Protein AF-A0A2D0SLY2-F1 (afdb_monomer)

Radius of gyration: 26.63 Å; Cα contacts (8 Å, |Δi|>4): 275; chains: 1; bounding box: 87×80×60 Å

Mean predicted aligned error: 15.05 Å

InterPro domains:
  IPR011990 Tetratricopeptide-like helical domain superfamily [G3DSA:1.25.40.10] (108-293)
  IPR011990 Tetratricopeptide-like helical domain superfamily [SSF48452] (111-289)
  IPR019734 Tetratricopeptide repeat [PF00515] (235-267)
  IPR019734 Tetratricopeptide repeat [PF13181] (201-234)
  IPR019734 Tetratricopeptide repeat [PS50005] (235-268)
  IPR019734 Tetratricopeptide repeat [SM00028] (122-155)
  IPR019734 Tetratricopeptide repeat [SM00028] (201-234)
  IPR019734 Tetratricopeptide repeat [SM00028] (235-268)
  IPR050754 Peptidyl-prolyl cis-trans isomerase FKBP4/5/8-like [PTHR46512] (32-297)

Organism: Ictalurus punctatus (NCBI:txid7998)

Nearest PDB structures (foldseek):
  8ffv-assembly1_D  TM=8.360E-01  e=3.905E-09  Homo sapiens
  1kt1-assembly1_A  TM=7.177E-01  e=1.503E-09  Saimiri boliviensis
  8ffw-assembly1_D  TM=6.925E-01  e=3.038E-09  Homo sapiens
  6i57-assembly1_A  TM=9.375E-01  e=9.897E-06  Homo sapiens
  6fd7-assembly1_A  TM=9.114E-01  e=2.703E-05  Homo sapiens

Sequence (298 aa):
MEGGEKARRQHSSIRVTEHPRSGDSVLQVPLDRWLVLCVGEGQCDVIEGCLEGMRAGETCEFTVRPHQQHLKMAPSDIHAAQFEMTGEERQTKSECFSLQLHSFTPGKESWQMLPAEKWTWVLSHKQRGSQRFVQGDIWGAMHSYCCAVKLLITLNGHTREKDGVPNADGSRDLETLTVNTETEAKSTHVQTEEEYRTIKAEVHSNLSLCQLKLGQPAKAKDSSIKATALDPANVKAWYRLG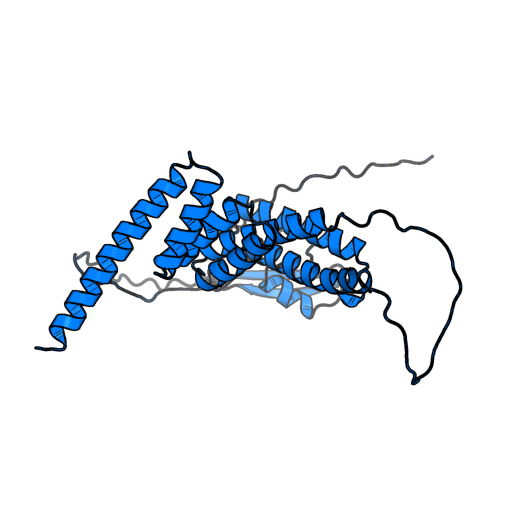QACLQLEDFAEARQAFGKVLELQPGSASAQNALKQVNTKAKEFDNKLGKRLSKMFI

pLDDT: mean 73.04, std 25.12, range [25.97, 98.06]

Foldseek 3Di:
DDDDDDDDPDPDPQDFDPDDDDPPADDTDDQPDDDDDDQQLPNGPVVSVVVVPDDAFDKDKDKDFDDDDDDDDDDDDDDDDDDDDDDDPPPRDIDMGMDTHNDDDDDDDLVRDDLVRLVVLLVVLQVVLVVCVVVVNLVSSLSSLVSSLVSLVVSVVVVVVVPDDDDDDDDDDDDDDDDDDDDDDDPDDDDPVLVSLQSQLVSLLSSLVSCVVVVNLVSSLVSLVSSCVSPVLPLSSLQSNLSSCVSVLVLVSNLVSLVSNCVNPVPPPVSVVSNVVSVVSNVVVVVVVVVVVVVVVD

Solvent-accessible surface area (backbone atoms only — not comparable to full-atom values): 18281 Å² total; per-residue (Å²): 135,88,83,85,79,80,83,77,86,71,83,78,80,81,74,85,44,98,46,71,78,51,101,88,54,52,55,58,65,69,89,86,57,93,75,93,79,66,79,91,59,64,66,29,63,58,59,44,60,58,52,77,78,56,52,72,67,40,74,49,77,50,74,52,67,84,82,82,88,82,84,87,86,84,81,90,85,91,78,91,73,90,74,80,88,74,91,69,87,77,77,77,73,65,47,76,48,77,46,70,40,72,71,83,77,86,78,77,53,83,88,73,48,52,71,69,57,44,49,55,48,28,53,50,24,48,54,50,13,52,53,30,43,74,73,64,38,43,65,47,11,32,52,23,26,50,53,21,50,56,46,53,56,64,52,57,66,66,60,61,72,72,72,67,77,90,77,85,85,82,89,84,88,84,86,84,87,83,82,84,78,93,78,78,91,79,89,78,74,83,72,52,70,64,56,53,36,49,53,53,15,50,43,29,27,54,33,17,54,30,27,50,75,71,73,36,31,71,62,9,30,56,28,8,51,52,8,32,73,55,32,75,83,40,51,68,17,27,42,49,25,17,52,16,25,53,72,68,69,36,43,69,62,15,48,52,25,25,45,52,28,35,73,78,36,75,83,42,62,68,41,54,52,49,44,53,50,42,52,53,51,44,54,52,49,52,53,52,49,51,58,52,54,61,62,74,80,109

Structure (mmCIF, N/CA/C/O backbone):
data_AF-A0A2D0SLY2-F1
#
_entry.id   AF-A0A2D0SLY2-F1
#
loop_
_atom_site.group_PDB
_atom_site.id
_atom_site.type_symbol
_atom_site.label_atom_id
_atom_site.label_alt_id
_atom_site.label_comp_id
_atom_site.label_asym_id
_atom_site.label_entity_id
_atom_site.label_seq_id
_atom_site.pdbx_PDB_ins_code
_atom_site.Cartn_x
_atom_site.Cartn_y
_atom_site.Cartn_z
_atom_site.occupancy
_atom_site.B_iso_or_equiv
_atom_site.auth_seq_id
_atom_site.auth_comp_id
_atom_site.auth_asym_id
_atom_site.auth_atom_id
_atom_site.pdbx_PDB_model_num
ATOM 1 N N . MET A 1 1 ? 44.528 10.666 -29.766 1.00 34.84 1 MET A N 1
ATOM 2 C CA . MET A 1 1 ? 44.478 11.102 -28.358 1.00 34.84 1 MET A CA 1
ATOM 3 C C . MET A 1 1 ? 43.023 11.204 -27.973 1.00 34.84 1 MET A C 1
ATOM 5 O O . MET A 1 1 ? 42.285 11.961 -28.587 1.00 34.84 1 MET A O 1
ATOM 9 N N . GLU A 1 2 ? 42.626 10.327 -27.063 1.00 32.03 2 GLU A N 1
ATOM 10 C CA . GLU A 1 2 ? 41.268 10.136 -26.571 1.00 32.03 2 GLU A CA 1
ATOM 11 C C . GLU A 1 2 ? 40.812 11.355 -25.760 1.00 32.03 2 GLU A C 1
ATOM 13 O O . GLU A 1 2 ? 41.477 11.761 -24.810 1.00 32.03 2 GLU A O 1
ATOM 18 N N . GLY A 1 3 ? 39.671 11.934 -26.131 1.00 27.67 3 GLY A N 1
ATOM 19 C CA . GLY A 1 3 ? 38.962 12.930 -25.332 1.00 27.67 3 GLY A CA 1
ATOM 20 C C . GLY A 1 3 ? 37.752 12.278 -24.677 1.00 27.67 3 GLY A C 1
ATOM 21 O O . GLY A 1 3 ? 36.664 12.287 -25.241 1.00 27.67 3 GLY A O 1
ATOM 22 N N . GLY A 1 4 ? 37.953 11.658 -23.513 1.00 29.77 4 GLY A N 1
ATOM 23 C CA . GLY A 1 4 ? 36.875 11.094 -22.706 1.00 29.77 4 GLY A CA 1
ATOM 24 C C . GLY A 1 4 ? 36.114 12.191 -21.966 1.00 29.77 4 GLY A C 1
ATOM 25 O O . GLY A 1 4 ? 36.584 12.688 -20.943 1.00 29.77 4 GLY A O 1
ATOM 26 N N . GLU A 1 5 ? 34.920 12.539 -22.441 1.00 30.77 5 GLU A N 1
ATOM 27 C CA . GLU A 1 5 ? 34.021 13.453 -21.737 1.00 30.77 5 GLU A CA 1
ATOM 28 C C . GLU A 1 5 ? 33.028 12.648 -20.885 1.00 30.77 5 GLU A C 1
ATOM 30 O O . GLU A 1 5 ? 32.085 12.018 -21.363 1.00 30.77 5 GLU A O 1
ATOM 35 N N . LYS A 1 6 ? 33.302 12.608 -19.576 1.00 29.80 6 LYS A N 1
ATOM 36 C CA . LYS A 1 6 ? 32.463 11.966 -18.558 1.00 29.80 6 LYS A CA 1
ATOM 37 C C . LYS A 1 6 ? 31.074 12.614 -18.544 1.00 29.80 6 LYS A C 1
ATOM 39 O O . LYS A 1 6 ? 30.911 13.720 -18.032 1.00 29.80 6 LYS A O 1
ATOM 44 N N . ALA A 1 7 ? 30.065 11.884 -19.017 1.00 31.02 7 ALA A N 1
ATOM 45 C CA . ALA A 1 7 ? 28.660 12.248 -18.869 1.00 31.02 7 ALA A CA 1
ATOM 46 C C . ALA A 1 7 ? 28.290 12.351 -17.377 1.00 31.02 7 ALA A C 1
ATOM 48 O O . ALA A 1 7 ? 28.162 11.365 -16.646 1.00 31.02 7 ALA A O 1
ATOM 49 N N . ARG A 1 8 ? 28.156 13.593 -16.916 1.00 26.34 8 ARG A N 1
ATOM 50 C CA . ARG A 1 8 ? 27.746 13.974 -15.567 1.00 26.34 8 ARG A CA 1
ATOM 51 C C . ARG A 1 8 ? 26.275 13.579 -15.396 1.00 26.34 8 ARG A C 1
ATOM 53 O O . ARG A 1 8 ? 25.403 14.173 -16.020 1.00 26.34 8 ARG A O 1
ATOM 60 N N . ARG A 1 9 ? 25.992 12.576 -14.554 1.00 30.92 9 ARG A N 1
ATOM 61 C CA . ARG A 1 9 ? 24.626 12.223 -14.125 1.00 30.92 9 ARG A CA 1
ATOM 62 C C . ARG A 1 9 ? 23.994 13.436 -13.435 1.00 30.92 9 ARG A C 1
ATOM 64 O O . ARG A 1 9 ? 24.258 13.689 -12.262 1.00 30.92 9 ARG A O 1
ATOM 71 N N . GLN A 1 10 ? 23.184 14.198 -14.162 1.00 28.70 10 GLN A N 1
ATOM 72 C CA . GLN A 1 10 ? 22.302 15.190 -13.563 1.00 28.70 10 GLN A CA 1
ATOM 73 C C . GLN A 1 10 ? 21.080 14.453 -13.021 1.00 28.70 10 GLN A C 1
ATOM 75 O O . GLN A 1 10 ? 20.288 13.892 -13.773 1.00 28.70 10 GLN A O 1
ATOM 80 N N . HIS A 1 11 ? 20.950 14.431 -11.696 1.00 32.09 11 HIS A N 1
ATOM 81 C CA . HIS A 1 11 ? 19.692 14.114 -11.037 1.00 32.09 11 HIS A CA 1
ATOM 82 C C . HIS A 1 11 ? 18.647 15.130 -11.509 1.00 32.09 11 HIS A C 1
ATOM 84 O O . HIS A 1 11 ? 18.667 16.289 -11.095 1.00 32.09 11 HIS A O 1
ATOM 90 N N . SER A 1 12 ? 17.760 14.704 -12.404 1.00 33.06 12 SER A N 1
ATOM 91 C CA . SER A 1 12 ? 16.627 15.502 -12.851 1.00 33.06 12 SER A CA 1
ATOM 92 C C . SER A 1 12 ? 15.664 15.685 -11.680 1.00 33.06 12 SER A C 1
ATOM 94 O O . SER A 1 12 ? 14.960 14.754 -11.283 1.00 33.06 12 SER A O 1
ATOM 96 N N . SER A 1 13 ? 15.642 16.884 -11.107 1.00 33.06 13 SER A N 1
ATOM 97 C CA . SER A 1 13 ? 14.563 17.323 -10.232 1.00 33.06 13 SER A CA 1
ATOM 98 C C . SER A 1 13 ? 13.280 17.400 -11.061 1.00 33.06 13 SER A C 1
ATOM 100 O O . SER A 1 13 ? 13.094 18.297 -11.881 1.00 33.06 13 SER A O 1
ATOM 102 N N . ILE A 1 14 ? 12.407 16.408 -10.891 1.00 41.03 14 ILE A N 1
ATOM 103 C CA . ILE A 1 14 ? 11.085 16.389 -11.519 1.00 41.03 14 ILE A CA 1
ATOM 104 C C . ILE A 1 14 ? 10.275 17.517 -10.871 1.00 41.03 14 ILE A C 1
ATOM 106 O O . ILE A 1 14 ? 9.955 17.455 -9.683 1.00 41.03 14 ILE A O 1
ATOM 110 N N . ARG A 1 15 ? 10.007 18.583 -11.631 1.00 38.62 15 ARG A N 1
ATOM 111 C CA . ARG A 1 15 ? 9.036 19.614 -11.253 1.00 38.62 15 ARG A CA 1
ATOM 112 C C . ARG A 1 15 ? 7.626 19.105 -11.548 1.00 38.62 15 ARG A C 1
ATOM 114 O O . ARG A 1 15 ? 7.408 18.408 -12.532 1.00 38.62 15 ARG A O 1
ATOM 121 N N . VAL A 1 16 ? 6.712 19.461 -10.652 1.00 41.97 16 VAL A N 1
ATOM 122 C CA . VAL A 1 16 ? 5.285 19.122 -10.667 1.00 41.97 16 VAL A CA 1
ATOM 123 C C . VAL A 1 16 ? 4.627 19.709 -11.919 1.00 41.97 16 VAL A C 1
ATOM 125 O O . VAL A 1 16 ? 4.846 20.878 -12.229 1.00 41.97 16 VAL A O 1
ATOM 128 N N . THR A 1 17 ? 3.854 18.896 -12.639 1.00 42.78 17 THR A N 1
ATOM 129 C CA . THR A 1 17 ? 3.067 19.319 -13.803 1.00 42.78 17 THR A CA 1
ATOM 130 C C . THR A 1 17 ? 1.875 20.183 -13.403 1.00 42.78 17 THR A C 1
ATOM 132 O O . THR A 1 17 ? 1.319 20.027 -12.318 1.00 42.78 17 THR A O 1
ATOM 135 N N . GLU A 1 18 ? 1.434 21.058 -14.309 1.00 43.84 18 GLU A N 1
ATOM 136 C CA . GLU A 1 18 ? 0.253 21.921 -14.122 1.00 43.84 18 GLU A CA 1
ATOM 137 C C . GLU A 1 18 ? -1.075 21.138 -14.043 1.00 43.84 18 GLU A C 1
ATOM 139 O O . GLU A 1 18 ? -2.096 21.681 -13.634 1.00 43.84 18 GLU A O 1
ATOM 144 N N . HIS A 1 19 ? -1.053 19.847 -14.389 1.00 51.53 19 HIS A N 1
ATOM 145 C CA . HIS A 1 19 ? -2.215 18.963 -14.448 1.00 51.53 19 HIS A CA 1
ATOM 146 C C . HIS A 1 19 ? -2.088 17.856 -13.380 1.00 51.53 19 HIS A C 1
ATOM 148 O O . HIS A 1 19 ? -1.465 16.820 -13.624 1.00 51.53 19 HIS A O 1
ATOM 154 N N . PRO A 1 20 ? -2.608 18.059 -12.154 1.00 48.44 20 PRO A N 1
ATOM 155 C CA . PRO A 1 20 ? -2.544 17.057 -11.093 1.00 48.44 20 PRO A CA 1
ATOM 156 C C . PRO A 1 20 ? -3.476 15.869 -11.374 1.00 48.44 20 PRO A C 1
ATOM 158 O O . PRO A 1 20 ? -4.471 15.984 -12.088 1.00 48.44 20 PRO A O 1
ATOM 161 N N . ARG A 1 21 ? -3.170 14.707 -10.782 1.00 54.56 21 ARG A N 1
ATOM 162 C CA . ARG A 1 21 ? -3.988 13.491 -10.937 1.00 54.56 21 ARG A CA 1
ATOM 163 C C . ARG A 1 21 ? -5.391 13.708 -10.372 1.00 54.56 21 ARG A C 1
ATOM 165 O O . ARG A 1 21 ? -5.530 14.176 -9.243 1.00 54.56 21 ARG A O 1
ATOM 172 N N . SER A 1 22 ? -6.405 13.265 -11.109 1.00 51.66 22 SER A N 1
ATOM 173 C CA . SER A 1 22 ? -7.765 13.060 -10.596 1.00 51.66 22 SER A CA 1
ATOM 174 C C . SER A 1 22 ? -8.148 11.587 -10.753 1.00 51.66 22 SER A C 1
ATOM 176 O O . SER A 1 22 ? -7.492 10.862 -11.501 1.00 51.66 22 SER A O 1
ATOM 178 N N . GLY A 1 23 ? -9.169 11.128 -10.021 1.00 46.22 23 GLY A N 1
ATOM 179 C CA . GLY A 1 23 ? -9.577 9.716 -9.982 1.00 46.22 23 GLY A CA 1
ATOM 180 C C . GLY A 1 23 ? -9.858 9.082 -11.350 1.00 46.22 23 GLY A C 1
ATOM 181 O O . GLY A 1 23 ? -9.744 7.865 -11.459 1.00 46.22 23 GLY A O 1
ATOM 182 N N . ASP A 1 24 ? -10.120 9.905 -12.375 1.00 46.53 24 ASP A N 1
ATOM 183 C CA . ASP A 1 24 ? -10.593 9.459 -13.686 1.00 46.53 24 ASP A CA 1
ATOM 184 C C . ASP A 1 24 ? -9.658 9.804 -14.868 1.00 46.53 24 ASP A C 1
ATOM 186 O O . ASP A 1 24 ? -9.972 9.431 -15.995 1.00 46.53 24 ASP A O 1
ATOM 190 N N . SER A 1 25 ? -8.520 10.501 -14.681 1.00 50.53 25 SER A N 1
ATOM 191 C CA . SER A 1 25 ? -7.543 10.790 -15.766 1.00 50.53 25 SER A CA 1
ATOM 192 C C . SER A 1 25 ? -6.170 11.283 -15.261 1.00 50.53 25 SER A C 1
ATOM 194 O O . SER A 1 25 ? -6.082 11.985 -14.248 1.00 50.53 25 SER A O 1
ATOM 196 N N . VAL A 1 26 ? -5.091 10.943 -15.992 1.00 55.34 26 VAL A N 1
ATOM 197 C CA . VAL A 1 26 ? -3.680 11.151 -15.592 1.00 55.34 2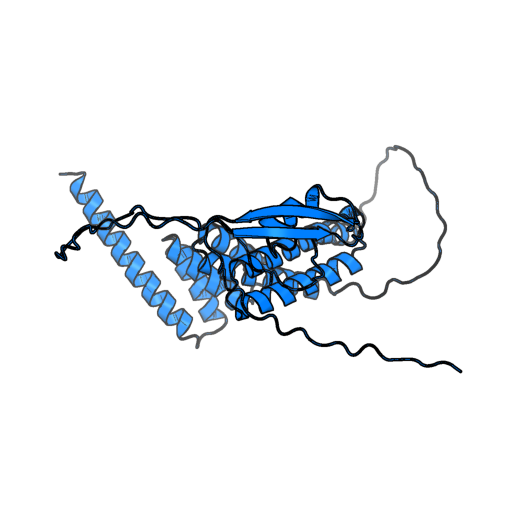6 VAL A CA 1
ATOM 198 C C . VAL A 1 26 ? -2.854 11.813 -16.708 1.00 55.34 26 VAL A C 1
ATOM 200 O O . VAL A 1 26 ? -2.609 11.193 -17.740 1.00 55.34 26 VAL A O 1
ATOM 203 N N . LEU A 1 27 ? -2.316 13.016 -16.466 1.00 56.41 27 LEU A N 1
ATOM 204 C CA . LEU A 1 27 ? -1.233 13.604 -17.271 1.00 56.41 27 LEU A CA 1
ATOM 205 C C . LEU A 1 27 ? -0.180 14.238 -16.346 1.00 56.41 27 LEU A C 1
ATOM 207 O O . LEU A 1 27 ? -0.363 15.345 -15.858 1.00 56.41 27 LEU A O 1
ATOM 211 N N . GLN A 1 28 ? 0.913 13.521 -16.068 1.00 56.53 28 GLN A N 1
ATOM 212 C CA . GLN A 1 28 ? 1.965 13.952 -15.126 1.00 56.53 28 GLN A CA 1
ATOM 213 C C . GLN A 1 28 ? 3.341 14.177 -15.769 1.00 56.53 28 GLN A C 1
ATOM 215 O O . GLN A 1 28 ? 4.348 14.280 -15.067 1.00 56.53 28 GLN A O 1
ATOM 220 N N . VAL A 1 29 ? 3.409 14.269 -17.096 1.00 60.25 29 VAL A N 1
ATOM 221 C CA . VAL A 1 29 ? 4.677 14.448 -17.815 1.00 60.25 29 VAL A CA 1
ATOM 222 C C . VAL A 1 29 ? 4.804 15.902 -18.282 1.00 60.25 29 VAL A C 1
ATOM 224 O O . VAL A 1 29 ? 3.818 16.444 -18.780 1.00 60.25 29 VAL A O 1
ATOM 227 N N . PRO A 1 30 ? 5.970 16.560 -18.119 1.00 59.25 30 PRO A N 1
ATOM 228 C CA . PRO A 1 30 ? 6.214 17.867 -18.726 1.00 59.25 30 PRO A CA 1
ATOM 229 C C . PRO A 1 30 ? 6.123 17.742 -20.252 1.00 59.25 30 PRO A C 1
ATOM 231 O O . PRO A 1 30 ? 6.816 16.921 -20.851 1.00 59.25 30 PRO A O 1
ATOM 234 N N . LEU A 1 31 ? 5.237 18.526 -20.864 1.00 62.03 31 LEU A N 1
ATOM 235 C CA . LEU A 1 31 ? 4.825 18.388 -22.272 1.00 62.03 31 LEU A CA 1
ATOM 236 C C . LEU A 1 31 ? 5.779 19.100 -23.245 1.00 62.03 31 LEU A C 1
ATOM 238 O O . LEU A 1 31 ? 5.638 19.013 -24.458 1.00 62.03 31 LEU A O 1
ATOM 242 N N . ASP A 1 32 ? 6.770 19.788 -22.698 1.00 63.22 32 ASP A N 1
ATOM 243 C CA . ASP A 1 32 ? 7.682 20.715 -23.355 1.00 63.22 32 ASP A CA 1
ATOM 244 C C . ASP A 1 32 ? 9.135 20.198 -23.390 1.00 63.22 32 ASP A C 1
ATOM 246 O O . ASP A 1 32 ? 10.070 20.948 -23.686 1.00 63.22 32 ASP A O 1
ATOM 250 N N . ARG A 1 33 ? 9.362 18.911 -23.080 1.00 71.75 33 ARG A N 1
ATOM 251 C CA . ARG A 1 33 ? 10.705 18.304 -23.036 1.00 71.75 33 ARG A CA 1
ATOM 252 C C . ARG A 1 33 ? 10.744 16.884 -23.587 1.00 71.75 33 ARG A C 1
ATOM 254 O O . ARG A 1 33 ? 9.853 16.081 -23.338 1.00 71.75 33 ARG A O 1
ATOM 261 N N . TRP A 1 34 ? 11.859 16.547 -24.237 1.00 73.88 34 TRP A N 1
ATOM 262 C CA . TRP A 1 34 ? 12.202 15.160 -24.546 1.00 73.88 34 TRP A CA 1
ATOM 263 C C . TRP A 1 34 ? 12.393 14.366 -23.258 1.00 73.88 34 TRP A C 1
ATOM 265 O O . TRP A 1 34 ? 13.134 14.787 -22.364 1.00 73.88 34 TRP A O 1
ATOM 275 N N . LEU A 1 35 ? 11.738 13.210 -23.174 1.00 72.62 35 LEU A N 1
ATOM 276 C CA . LEU A 1 35 ? 11.744 12.381 -21.979 1.00 72.62 35 LEU A CA 1
ATOM 277 C C . LEU A 1 35 ? 11.911 10.908 -22.343 1.00 72.62 35 LEU A C 1
ATOM 279 O O . LEU A 1 35 ? 11.352 10.427 -23.324 1.00 72.62 35 LEU A O 1
AT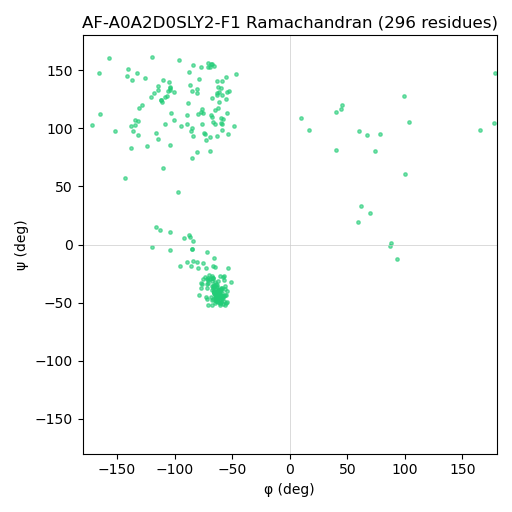OM 283 N N . VAL A 1 36 ? 12.684 10.193 -21.527 1.00 68.75 36 VAL A N 1
ATOM 284 C CA . VAL A 1 36 ? 12.775 8.735 -21.606 1.00 68.75 36 VAL A CA 1
ATOM 285 C C . VAL A 1 36 ? 11.696 8.166 -20.699 1.00 68.75 36 VAL A C 1
ATOM 287 O O . VAL A 1 36 ? 11.770 8.311 -19.477 1.00 68.75 36 VAL A O 1
ATOM 290 N N . LEU A 1 37 ? 10.694 7.545 -21.312 1.00 69.69 37 LEU A N 1
ATOM 291 C CA . LEU A 1 37 ? 9.594 6.883 -20.625 1.00 69.69 37 LEU A CA 1
ATOM 292 C C . LEU A 1 37 ? 9.784 5.370 -20.701 1.00 69.69 37 LEU A C 1
ATOM 294 O O . LEU A 1 37 ? 10.162 4.825 -21.736 1.00 69.69 37 LEU A O 1
ATOM 298 N N . CYS A 1 38 ? 9.484 4.695 -19.601 1.00 64.50 38 CYS A N 1
ATOM 299 C CA . CYS A 1 38 ? 9.359 3.247 -19.567 1.00 64.50 38 CYS A CA 1
ATOM 300 C C . CYS A 1 38 ? 7.864 2.917 -19.533 1.00 64.50 38 CYS A C 1
ATOM 302 O O . CYS A 1 38 ? 7.185 3.243 -18.558 1.00 64.50 38 CYS A O 1
ATOM 304 N N . VAL A 1 39 ? 7.358 2.302 -20.602 1.00 66.81 39 VAL A N 1
ATOM 305 C CA . VAL A 1 39 ? 5.944 1.913 -20.722 1.00 66.81 39 VAL A CA 1
ATOM 306 C C . VAL A 1 39 ? 5.592 0.874 -19.649 1.00 66.81 39 VAL A C 1
ATOM 308 O O . VAL A 1 39 ? 6.403 0.001 -19.334 1.00 66.81 39 VAL A O 1
ATOM 311 N N . GLY A 1 40 ? 4.401 0.981 -19.055 1.00 59.31 40 GLY A N 1
ATOM 312 C CA . GLY A 1 40 ? 3.931 0.119 -17.969 1.00 59.31 40 GLY A CA 1
ATOM 313 C C . GLY A 1 40 ? 4.324 0.599 -16.569 1.00 59.31 40 GLY A C 1
ATOM 314 O O . GLY A 1 40 ? 3.986 -0.042 -15.570 1.00 59.31 40 GLY A O 1
ATOM 315 N N . GLU A 1 41 ? 5.014 1.735 -16.448 1.00 63.22 41 GLU A N 1
ATOM 316 C CA . GLU A 1 41 ? 5.416 2.307 -15.158 1.00 63.22 41 GLU A CA 1
ATOM 317 C C . GLU A 1 41 ? 4.410 3.314 -14.578 1.00 63.22 41 GLU A C 1
ATOM 319 O O . GLU A 1 41 ? 4.672 3.914 -13.518 1.00 63.22 41 GLU A O 1
ATOM 324 N N . GLY A 1 42 ? 3.256 3.475 -15.237 1.00 57.34 42 GLY A N 1
ATOM 325 C CA . GLY A 1 42 ? 2.136 4.297 -14.778 1.00 57.34 42 GLY A CA 1
ATOM 326 C C . GLY A 1 42 ? 2.525 5.765 -14.643 1.00 57.34 42 GLY A C 1
ATOM 327 O O . GLY A 1 42 ? 2.103 6.431 -13.692 1.00 57.34 42 GLY A O 1
ATOM 328 N N . GLN A 1 43 ? 3.424 6.225 -15.521 1.00 61.22 43 GLN A N 1
ATOM 329 C CA . GLN A 1 43 ? 3.893 7.612 -15.562 1.00 61.22 43 GLN A CA 1
ATOM 330 C C . GLN A 1 43 ? 2.843 8.505 -16.225 1.00 61.22 43 GLN A C 1
ATOM 332 O O . GLN A 1 43 ? 2.615 9.626 -15.771 1.00 61.22 43 GLN A O 1
ATOM 337 N N . CYS A 1 44 ? 2.164 7.994 -17.255 1.00 67.25 44 CYS A N 1
ATOM 338 C CA . CYS A 1 44 ? 0.982 8.615 -17.836 1.00 67.25 44 CYS A CA 1
ATOM 339 C C . CYS A 1 44 ? 0.246 7.615 -18.731 1.00 67.25 44 CYS A C 1
ATOM 341 O O . CYS A 1 44 ? 0.742 7.279 -19.801 1.00 67.25 44 CYS A O 1
ATOM 343 N N . ASP A 1 45 ? -0.952 7.199 -18.322 1.00 67.38 45 ASP A N 1
ATOM 344 C CA . ASP A 1 45 ? -1.748 6.209 -19.063 1.00 67.38 45 ASP A CA 1
ATOM 345 C C . ASP A 1 45 ? -2.134 6.714 -20.467 1.00 67.38 45 ASP A C 1
ATOM 347 O O . ASP A 1 45 ? -2.202 5.936 -21.412 1.00 67.38 45 ASP A O 1
ATOM 351 N N . VAL A 1 46 ? -2.325 8.032 -20.625 1.00 73.81 46 VAL A N 1
ATOM 352 C CA . VAL A 1 46 ? -2.636 8.658 -21.922 1.00 73.81 46 VAL A CA 1
ATOM 353 C C . VAL A 1 46 ? -1.448 8.562 -22.878 1.00 73.81 46 VAL A C 1
ATOM 355 O O . VAL A 1 46 ? -1.615 8.148 -24.021 1.00 73.81 46 VAL A O 1
ATOM 358 N N . ILE A 1 47 ? -0.244 8.915 -22.415 1.00 77.00 47 ILE A N 1
ATOM 359 C CA . ILE A 1 47 ? 0.972 8.846 -23.236 1.00 77.00 47 ILE A CA 1
ATOM 360 C C . ILE A 1 47 ? 1.331 7.388 -23.516 1.00 77.00 47 ILE A C 1
ATOM 362 O O . ILE A 1 47 ? 1.610 7.052 -24.660 1.00 77.00 47 ILE A O 1
ATOM 366 N N . GLU A 1 48 ? 1.289 6.515 -22.507 1.00 76.25 48 GLU A N 1
ATOM 367 C CA . GLU A 1 48 ? 1.557 5.083 -22.677 1.00 76.25 48 GLU A CA 1
ATOM 368 C C . GLU A 1 48 ? 0.586 4.462 -23.697 1.00 76.25 48 GLU A C 1
ATOM 370 O O . GLU A 1 48 ? 1.044 3.804 -24.628 1.00 76.25 48 GLU A O 1
ATOM 375 N N . GLY A 1 49 ? -0.713 4.777 -23.623 1.00 75.44 49 GLY A N 1
ATOM 376 C CA . GLY A 1 49 ? -1.699 4.327 -24.610 1.00 75.44 49 GLY A CA 1
ATOM 377 C C . GLY A 1 49 ? -1.464 4.873 -26.024 1.00 75.44 49 GLY A C 1
ATOM 378 O O . GLY A 1 49 ? -1.687 4.158 -26.997 1.00 75.44 49 GLY A O 1
ATOM 379 N N . CYS A 1 50 ? -0.962 6.107 -26.167 1.00 80.69 50 CYS A N 1
ATOM 380 C CA . CYS A 1 50 ? -0.546 6.618 -27.478 1.00 80.69 50 CYS A CA 1
ATOM 381 C C . CYS A 1 50 ? 0.659 5.832 -28.021 1.00 80.69 50 CYS A C 1
ATOM 383 O O . CYS A 1 50 ? 0.695 5.505 -29.204 1.00 80.69 50 CYS A O 1
ATOM 385 N N . LEU A 1 51 ? 1.628 5.500 -27.161 1.00 82.69 51 LEU A N 1
ATOM 386 C CA . LEU A 1 51 ? 2.861 4.813 -27.551 1.00 82.69 51 LEU A CA 1
ATOM 387 C C . LEU A 1 51 ? 2.648 3.353 -27.976 1.00 82.69 51 LEU A C 1
ATOM 389 O O . LEU A 1 51 ? 3.402 2.876 -28.820 1.00 82.69 51 LEU A O 1
ATOM 393 N N . GLU A 1 52 ? 1.646 2.648 -27.438 1.00 80.50 52 GLU A N 1
ATOM 394 C CA . GLU A 1 52 ? 1.394 1.222 -27.728 1.00 80.50 52 GLU A CA 1
ATOM 395 C C . GLU A 1 52 ? 1.194 0.913 -29.226 1.00 80.50 52 GLU A C 1
ATOM 397 O O . GLU A 1 52 ? 1.493 -0.196 -29.670 1.00 80.50 52 GLU A O 1
ATOM 402 N N . GLY A 1 53 ? 0.726 1.886 -30.016 1.00 79.19 53 GLY A N 1
ATOM 403 C CA . GLY A 1 53 ? 0.500 1.737 -31.459 1.00 79.19 53 GLY A CA 1
ATOM 404 C C . GLY A 1 53 ? 1.547 2.394 -32.364 1.00 79.19 53 GLY A C 1
ATOM 405 O O . GLY A 1 53 ? 1.449 2.251 -33.583 1.00 79.19 53 GLY A O 1
ATOM 406 N N . MET A 1 54 ? 2.518 3.121 -31.805 1.00 86.38 54 MET A N 1
ATOM 407 C CA . MET A 1 54 ? 3.454 3.945 -32.579 1.00 86.38 54 MET A CA 1
ATOM 408 C C . MET A 1 54 ? 4.688 3.167 -33.047 1.00 86.38 54 MET A C 1
ATOM 410 O O . MET A 1 54 ? 5.211 2.289 -32.359 1.00 86.38 54 MET A O 1
ATOM 414 N N . ARG A 1 55 ? 5.226 3.554 -34.205 1.00 86.56 55 ARG A N 1
ATOM 415 C CA . ARG A 1 55 ? 6.556 3.145 -34.684 1.00 86.56 55 ARG A CA 1
ATOM 416 C C . ARG A 1 55 ? 7.605 4.205 -34.353 1.00 86.56 55 ARG A C 1
ATOM 418 O O . ARG A 1 55 ? 7.303 5.381 -34.161 1.00 86.56 55 ARG A O 1
ATOM 425 N N . ALA A 1 56 ? 8.871 3.792 -34.320 1.00 85.69 56 ALA A N 1
ATOM 426 C CA . ALA A 1 56 ? 9.983 4.727 -34.170 1.00 85.69 56 ALA A CA 1
ATOM 427 C C . ALA A 1 56 ? 9.984 5.755 -35.319 1.00 85.69 56 ALA A C 1
ATOM 429 O O . ALA A 1 56 ? 9.933 5.387 -36.491 1.00 85.69 56 ALA A O 1
ATOM 430 N N . GLY A 1 57 ? 10.041 7.034 -34.963 1.00 85.38 57 GLY A N 1
ATOM 431 C CA . GLY A 1 57 ? 9.933 8.192 -35.845 1.00 85.38 57 GLY A CA 1
ATOM 432 C C . GLY A 1 57 ? 8.520 8.768 -35.992 1.00 85.38 57 GLY A C 1
ATOM 433 O O . GLY A 1 57 ? 8.395 9.878 -36.510 1.00 85.38 57 GLY A O 1
ATOM 434 N N . GLU A 1 58 ? 7.473 8.067 -35.546 1.00 89.38 58 GLU A N 1
ATOM 435 C CA . GLU A 1 58 ? 6.089 8.525 -35.711 1.00 89.38 58 GLU A CA 1
ATOM 436 C C . GLU A 1 58 ? 5.707 9.623 -34.716 1.00 89.38 58 GLU A C 1
ATOM 438 O O . GLU A 1 58 ? 6.223 9.699 -33.595 1.00 89.38 58 GLU A O 1
ATOM 443 N N . THR A 1 59 ? 4.756 10.455 -35.139 1.00 89.12 59 THR A N 1
ATOM 444 C CA . THR A 1 59 ? 4.140 11.499 -34.322 1.00 89.12 59 THR A CA 1
ATOM 445 C C . THR A 1 59 ? 2.651 11.208 -34.188 1.00 89.12 59 THR A C 1
ATOM 447 O O . THR A 1 59 ? 1.968 10.973 -35.183 1.00 89.12 59 THR A O 1
ATOM 450 N N . CYS A 1 60 ? 2.150 11.231 -32.959 1.00 86.62 60 CYS A N 1
ATOM 451 C CA . CYS A 1 60 ? 0.745 11.090 -32.615 1.00 86.62 60 CYS A CA 1
ATOM 452 C C . CYS A 1 60 ? 0.253 12.406 -32.010 1.00 86.62 60 CYS A C 1
ATOM 454 O O . CYS A 1 60 ? 0.937 13.001 -31.179 1.00 86.62 60 CYS A O 1
ATOM 456 N N . GLU A 1 61 ? -0.930 12.858 -32.405 1.00 86.12 61 GLU A N 1
ATOM 457 C CA . GLU A 1 61 ? -1.596 13.992 -31.770 1.00 86.12 61 GLU A CA 1
ATOM 458 C C . GLU A 1 61 ? -2.749 13.482 -30.913 1.00 86.12 61 GLU A C 1
ATOM 460 O O . GLU A 1 61 ? -3.560 12.670 -31.360 1.00 86.12 61 GLU A O 1
ATOM 465 N N . PHE A 1 62 ? -2.832 13.962 -29.676 1.00 81.69 62 PHE A N 1
ATOM 466 C CA . PHE A 1 62 ? -3.924 13.631 -28.772 1.00 81.69 62 PHE A CA 1
ATOM 467 C C . PHE A 1 62 ? -4.478 14.892 -28.120 1.00 81.69 62 PHE A C 1
ATOM 469 O O . PHE A 1 62 ? -3.775 15.869 -27.865 1.00 81.69 62 PHE A O 1
ATOM 476 N N . THR A 1 63 ? -5.779 14.876 -27.854 1.00 77.88 63 THR A N 1
ATOM 477 C CA . THR A 1 63 ? -6.480 15.994 -27.223 1.00 77.88 63 THR A CA 1
ATOM 478 C C . THR A 1 63 ? -6.860 15.622 -25.803 1.00 77.88 63 THR A C 1
ATOM 480 O O . THR A 1 63 ? -7.530 14.614 -25.577 1.00 77.88 63 THR A O 1
ATOM 483 N N . VAL A 1 64 ? -6.483 16.463 -24.845 1.00 74.69 64 VAL A N 1
ATOM 484 C CA . VAL A 1 64 ? -6.865 16.306 -23.443 1.00 74.69 64 VAL A CA 1
ATOM 485 C C . VAL A 1 64 ? -8.022 17.247 -23.147 1.00 74.69 64 VAL A C 1
ATOM 487 O O . VAL A 1 64 ? -7.996 18.433 -23.486 1.00 74.69 64 VAL A O 1
ATOM 490 N N . ARG A 1 65 ? -9.063 16.702 -22.515 1.00 70.06 65 ARG A N 1
ATOM 491 C CA . ARG A 1 65 ? -10.203 17.477 -22.026 1.00 70.06 65 ARG A CA 1
ATOM 492 C C . ARG A 1 65 ? -10.230 17.417 -20.502 1.00 70.06 65 ARG A C 1
ATOM 494 O O . ARG A 1 65 ? -10.111 16.318 -19.959 1.00 70.06 65 ARG A O 1
ATOM 501 N N . PRO A 1 66 ? -10.399 18.551 -19.801 1.00 64.38 66 PRO A N 1
ATOM 502 C CA . PRO A 1 66 ? -10.545 18.534 -18.353 1.00 64.38 66 PRO A CA 1
ATOM 503 C C . PRO A 1 66 ? -11.818 17.770 -17.971 1.00 64.38 66 PRO A C 1
ATOM 505 O O . PRO A 1 66 ? -12.902 18.040 -18.491 1.00 64.38 66 PRO A O 1
ATOM 508 N N . HIS A 1 67 ? -11.683 16.801 -17.067 1.00 58.25 67 HIS A N 1
ATOM 509 C CA . HIS A 1 67 ? -12.805 16.000 -16.590 1.00 58.25 67 HIS A CA 1
ATOM 510 C C . HIS A 1 67 ? -13.666 16.826 -15.616 1.00 58.25 67 HIS A C 1
ATOM 512 O O . HIS A 1 67 ? -13.211 17.197 -14.534 1.00 58.25 67 HIS A O 1
ATOM 518 N N . GLN A 1 68 ? -14.908 17.144 -15.997 1.00 56.34 68 GLN A N 1
ATOM 519 C CA . GLN A 1 68 ? -15.856 17.859 -15.137 1.00 56.34 68 GLN A CA 1
ATOM 520 C C . GLN A 1 68 ? -16.582 16.877 -14.203 1.00 56.34 68 GLN A C 1
ATOM 522 O O . GLN A 1 68 ? -17.626 16.339 -14.558 1.00 56.34 68 GLN A O 1
ATOM 527 N N . GLN A 1 69 ? -16.081 16.669 -12.984 1.00 46.69 69 GLN A N 1
ATOM 528 C CA . GLN A 1 69 ? -16.892 16.050 -11.929 1.00 46.69 69 GLN A CA 1
ATOM 529 C C . GLN A 1 69 ? -17.729 17.118 -11.211 1.00 46.69 69 GLN A C 1
ATOM 531 O O . GLN A 1 69 ? -17.269 17.768 -10.276 1.00 46.69 69 GLN A O 1
ATOM 536 N N . HIS A 1 70 ? -18.994 17.262 -11.601 1.00 43.72 70 HIS A N 1
ATOM 537 C CA . HIS A 1 70 ? -20.033 17.794 -10.720 1.00 43.72 70 HIS A CA 1
ATOM 538 C C . HIS A 1 70 ? -21.256 16.875 -10.777 1.00 43.72 70 HIS A C 1
ATOM 540 O O . HIS A 1 70 ? -21.968 16.906 -11.772 1.00 43.72 70 HIS A O 1
ATOM 546 N N . LEU A 1 71 ? -21.498 16.088 -9.711 1.00 38.16 71 LEU A N 1
ATOM 547 C CA . LEU A 1 71 ? -22.817 15.860 -9.079 1.00 38.16 71 LEU A CA 1
ATOM 548 C C . LEU A 1 71 ? -22.747 14.850 -7.899 1.00 38.16 71 LEU A C 1
ATOM 550 O O . LEU A 1 71 ? -22.675 13.645 -8.086 1.00 38.16 71 LEU A O 1
ATOM 554 N N . LYS A 1 72 ? -22.826 15.410 -6.679 1.00 35.09 72 LYS A N 1
ATOM 555 C CA . LYS A 1 72 ? -23.496 14.944 -5.437 1.00 35.09 72 LYS A CA 1
ATOM 556 C C . LYS A 1 72 ? -23.353 13.483 -4.951 1.00 35.09 72 LYS A C 1
ATOM 558 O O . LYS A 1 72 ? -24.007 12.583 -5.459 1.00 35.09 72 LYS A O 1
ATOM 563 N N . MET A 1 73 ? -22.804 13.338 -3.739 1.00 26.66 73 MET A N 1
ATOM 564 C CA . MET A 1 73 ? -23.469 12.573 -2.669 1.00 26.66 73 MET A CA 1
ATOM 565 C C . MET A 1 73 ? -23.524 13.431 -1.398 1.00 26.66 73 MET A C 1
ATOM 567 O O . MET A 1 73 ? -22.497 13.888 -0.905 1.00 26.66 73 MET A O 1
ATOM 571 N N . ALA A 1 74 ? -24.734 13.702 -0.909 1.00 27.45 74 ALA A N 1
ATOM 572 C CA . ALA A 1 74 ? -24.975 14.451 0.323 1.00 27.45 74 ALA A CA 1
ATOM 573 C C . ALA A 1 74 ? -24.894 13.533 1.556 1.00 27.45 74 ALA A C 1
ATOM 575 O O . ALA A 1 74 ? -25.270 12.362 1.472 1.00 27.45 74 ALA A O 1
ATOM 576 N N . PRO A 1 75 ? -24.573 14.101 2.727 1.00 30.92 75 PRO A N 1
ATOM 577 C CA . PRO A 1 75 ? -25.397 13.899 3.904 1.00 30.92 75 PRO A CA 1
ATOM 578 C C . PRO A 1 75 ? -26.113 15.204 4.255 1.00 30.92 75 PRO A C 1
ATOM 580 O O . PRO A 1 75 ? -25.593 16.306 4.100 1.00 30.92 75 PRO A O 1
ATOM 583 N N . SER A 1 76 ? -27.349 15.016 4.678 1.00 33.06 76 SER A N 1
ATOM 584 C CA . SER A 1 76 ? -28.337 15.979 5.137 1.00 33.06 76 SER A CA 1
ATOM 585 C C . SER A 1 76 ? -27.836 17.022 6.149 1.00 33.06 76 SER A C 1
ATOM 587 O O . SER A 1 76 ? -27.050 16.712 7.041 1.00 33.06 76 SER A O 1
ATOM 589 N N . ASP A 1 77 ? -28.445 18.205 6.009 1.00 30.55 77 ASP A N 1
ATOM 590 C CA . ASP A 1 77 ? -28.742 19.236 7.015 1.00 30.55 77 ASP A CA 1
ATOM 591 C C . ASP A 1 77 ? -27.888 20.528 7.087 1.00 30.55 77 ASP A C 1
ATOM 593 O O . ASP A 1 77 ? -26.801 20.580 7.649 1.00 30.55 77 ASP A O 1
ATOM 597 N N . ILE A 1 78 ? -28.543 21.603 6.599 1.00 33.81 78 ILE A N 1
ATOM 598 C CA . ILE A 1 78 ? -28.676 22.954 7.190 1.00 33.81 78 ILE A CA 1
ATOM 599 C C . ILE A 1 78 ? -27.471 23.918 7.064 1.00 33.81 78 ILE A C 1
ATOM 601 O O . ILE A 1 78 ? -26.599 23.977 7.920 1.00 33.81 78 ILE A O 1
ATOM 605 N N . HIS A 1 79 ? -27.461 24.788 6.046 1.00 30.31 79 HIS A N 1
ATOM 606 C CA . HIS A 1 79 ? -28.038 26.146 6.095 1.00 30.31 79 HIS A CA 1
ATOM 607 C C . HIS A 1 79 ? -27.812 26.875 4.759 1.00 30.31 79 HIS A C 1
ATOM 609 O O . HIS A 1 79 ? -26.837 26.654 4.047 1.00 30.31 79 HIS A O 1
ATOM 615 N N . ALA A 1 80 ? -28.772 27.731 4.425 1.00 37.56 80 ALA A N 1
ATOM 616 C CA . ALA A 1 80 ? -28.874 28.487 3.192 1.00 37.56 80 ALA A CA 1
ATOM 617 C C . ALA A 1 80 ? -27.636 29.344 2.880 1.00 37.56 80 ALA A C 1
ATOM 619 O O . ALA A 1 80 ? -27.281 30.243 3.635 1.00 37.56 80 ALA A O 1
ATOM 620 N N . ALA A 1 81 ? -27.085 29.143 1.688 1.00 27.30 81 ALA A N 1
ATOM 621 C CA . ALA A 1 81 ? -26.512 30.218 0.896 1.00 27.30 81 ALA A CA 1
ATOM 622 C C . ALA A 1 81 ? -27.027 30.024 -0.530 1.00 27.30 81 ALA A C 1
ATOM 624 O O . ALA A 1 81 ? -26.612 29.114 -1.247 1.00 27.30 81 ALA A O 1
ATOM 625 N N . GLN A 1 82 ? -28.015 30.839 -0.892 1.00 31.86 82 GLN A N 1
ATOM 626 C CA . GLN A 1 82 ? -28.401 31.055 -2.276 1.00 31.86 82 GLN A CA 1
ATOM 627 C C . GLN A 1 82 ? -27.159 31.572 -3.006 1.00 31.86 82 GLN A C 1
ATOM 629 O O . GLN A 1 82 ? -26.732 32.697 -2.769 1.00 31.86 82 GLN A O 1
ATOM 634 N N . PHE A 1 83 ? -26.561 30.742 -3.855 1.00 28.69 83 PHE A N 1
ATOM 635 C CA . PHE A 1 83 ? -25.714 31.238 -4.927 1.00 28.69 83 PHE A CA 1
ATOM 636 C C . PHE A 1 83 ? -26.551 31.212 -6.194 1.00 28.69 83 PHE A C 1
ATOM 638 O O . PHE A 1 83 ? -26.911 30.153 -6.713 1.00 28.69 83 PHE A O 1
ATOM 645 N N . GLU A 1 84 ? -26.932 32.415 -6.604 1.00 26.42 84 GLU A N 1
ATOM 646 C CA . GLU A 1 84 ? -27.571 32.704 -7.872 1.00 26.42 84 GLU A CA 1
ATOM 647 C C . GLU A 1 84 ? -26.741 32.120 -9.015 1.00 26.42 84 GLU A C 1
ATOM 649 O O . GLU A 1 84 ? -25.519 32.262 -9.086 1.00 26.42 84 GLU A O 1
ATOM 654 N N . MET A 1 85 ? -27.446 31.433 -9.907 1.00 33.00 85 MET A N 1
ATOM 655 C CA . MET A 1 85 ? -26.928 30.958 -11.176 1.00 33.00 85 MET A CA 1
ATOM 656 C C . MET A 1 85 ? -26.798 32.156 -12.116 1.00 33.00 85 MET A C 1
ATOM 658 O O . MET A 1 85 ? -27.766 32.540 -12.769 1.00 33.00 85 MET A O 1
ATOM 662 N N . THR A 1 86 ? -25.605 32.739 -12.200 1.00 27.36 86 THR A N 1
ATOM 663 C CA . THR A 1 86 ? -25.218 33.548 -13.355 1.00 27.36 86 THR A CA 1
ATOM 664 C C . THR A 1 86 ? -24.596 32.628 -14.396 1.00 27.36 86 THR A C 1
ATOM 666 O O . THR A 1 86 ? -23.662 31.872 -14.128 1.00 27.36 86 THR A O 1
ATOM 669 N N . GLY A 1 87 ? -25.202 32.628 -15.581 1.00 38.00 87 GLY A N 1
ATOM 670 C CA . GLY A 1 87 ? -24.756 31.838 -16.713 1.00 38.00 87 GLY A CA 1
ATOM 671 C C . GLY A 1 87 ? -23.384 32.293 -17.189 1.00 38.00 87 GLY A C 1
ATOM 672 O O . GLY A 1 87 ? -23.241 33.387 -17.715 1.00 38.00 87 GLY A O 1
ATOM 673 N N . GLU A 1 88 ? -22.407 31.408 -17.063 1.00 31.58 88 GLU A N 1
ATOM 674 C CA . GLU A 1 88 ? -21.271 31.335 -17.970 1.00 31.58 88 GLU A CA 1
ATOM 675 C C . GLU A 1 88 ? -21.085 29.858 -18.302 1.00 31.58 88 GLU A C 1
ATOM 677 O O . GLU A 1 88 ? -20.662 29.050 -17.471 1.00 31.58 88 GLU A O 1
ATOM 682 N N . GLU A 1 89 ? -21.449 29.491 -19.530 1.00 39.25 89 GLU A N 1
ATOM 683 C CA . GLU A 1 89 ? -20.957 28.281 -20.173 1.00 39.25 89 GLU A CA 1
ATOM 684 C C . GLU A 1 89 ? -19.426 28.328 -20.118 1.00 39.25 89 GLU A C 1
ATOM 686 O O . GLU A 1 89 ? -18.772 28.963 -20.946 1.00 39.25 89 GLU A O 1
ATOM 691 N N . ARG A 1 90 ? -18.824 27.688 -19.109 1.00 42.34 90 ARG A N 1
ATOM 692 C CA . ARG A 1 90 ? -17.381 27.450 -19.087 1.00 42.34 90 ARG A CA 1
ATOM 693 C C . ARG A 1 90 ? -17.060 26.549 -20.269 1.00 42.34 90 ARG A C 1
ATOM 695 O O . ARG A 1 90 ? -17.137 25.328 -20.156 1.00 42.34 90 ARG A O 1
ATOM 702 N N . GLN A 1 91 ? -16.691 27.164 -21.391 1.00 44.62 91 GLN A N 1
ATOM 703 C CA . GLN A 1 91 ? -15.960 26.523 -22.474 1.00 44.62 91 GLN A CA 1
ATOM 704 C C . GLN A 1 91 ? -14.785 25.768 -21.852 1.00 44.62 91 GLN A C 1
ATOM 706 O O . GLN A 1 91 ? -13.774 26.353 -21.462 1.00 44.62 91 GLN A O 1
ATOM 711 N N . THR A 1 92 ? -14.918 24.453 -21.713 1.00 52.25 92 THR A N 1
ATOM 712 C CA . THR A 1 92 ? -13.801 23.584 -21.358 1.00 52.25 92 THR A CA 1
ATOM 713 C C . THR A 1 92 ? -12.858 23.564 -22.547 1.00 52.25 92 THR A C 1
ATOM 715 O O . THR A 1 92 ? -13.054 22.801 -23.496 1.00 52.25 92 THR A O 1
ATOM 718 N N . LYS A 1 93 ? -11.871 24.462 -22.523 1.00 61.22 93 LYS A N 1
ATOM 719 C CA . LYS A 1 93 ? -10.811 24.545 -23.522 1.00 61.22 93 LYS A CA 1
ATOM 720 C C . LYS A 1 93 ? -10.138 23.174 -23.608 1.00 61.22 93 LYS A C 1
ATOM 722 O O . LYS A 1 93 ? -9.578 22.687 -22.633 1.00 61.22 93 LYS A O 1
ATOM 727 N N . SER A 1 94 ? -10.299 22.519 -24.753 1.00 69.06 94 SER A N 1
ATOM 728 C CA . SER A 1 94 ? -9.595 21.276 -25.061 1.00 69.06 94 SER A CA 1
ATOM 729 C C . SER A 1 94 ? -8.192 21.650 -25.530 1.00 69.06 94 SER A C 1
ATOM 731 O O . SER A 1 94 ? -8.059 22.524 -26.388 1.00 69.06 94 SER A O 1
ATOM 733 N N . GLU A 1 95 ? -7.164 21.026 -24.967 1.00 76.38 95 GLU A N 1
ATOM 734 C CA . GLU A 1 95 ? -5.770 21.273 -25.345 1.00 76.38 95 GLU A CA 1
ATOM 735 C C . GLU A 1 95 ? -5.261 20.115 -26.204 1.00 76.38 95 GLU A C 1
ATOM 737 O O . GLU A 1 95 ? -5.526 18.948 -25.911 1.00 76.38 95 GLU A O 1
ATOM 742 N N . CYS A 1 96 ? -4.583 20.442 -27.305 1.00 79.00 96 CYS A N 1
ATOM 743 C CA . CYS A 1 96 ? -4.033 19.467 -28.240 1.00 79.00 96 CYS A CA 1
ATOM 744 C C . CYS A 1 96 ? -2.524 19.356 -28.032 1.00 79.00 96 CYS A C 1
ATOM 746 O O . CYS A 1 96 ? -1.835 20.374 -27.976 1.00 79.00 96 CYS A O 1
ATOM 748 N N . PHE A 1 97 ? -2.024 18.127 -27.952 1.00 81.19 97 PHE A N 1
ATOM 749 C CA . PHE A 1 97 ? -0.617 17.817 -27.736 1.00 81.19 97 PHE A CA 1
ATOM 750 C C . PHE A 1 97 ? -0.106 16.890 -28.832 1.00 81.19 97 PHE A C 1
ATOM 752 O O . PHE A 1 97 ? -0.817 15.988 -29.270 1.00 81.19 97 PHE A O 1
ATOM 759 N N . SER A 1 98 ? 1.143 17.095 -29.241 1.00 82.12 98 SER A N 1
ATOM 760 C CA . SER A 1 98 ? 1.862 16.217 -30.164 1.00 82.12 98 SER A CA 1
ATOM 761 C C . SER A 1 98 ? 2.915 15.413 -29.406 1.00 82.12 98 SER A C 1
ATOM 763 O O . SER A 1 98 ? 3.764 15.986 -28.722 1.00 82.12 98 SER A O 1
ATOM 765 N N . LEU A 1 99 ? 2.896 14.098 -29.564 1.00 84.81 99 LEU A N 1
ATOM 766 C CA . LEU A 1 99 ? 3.868 13.157 -29.026 1.00 84.81 99 LEU A CA 1
ATOM 767 C C . LEU A 1 99 ? 4.665 12.554 -30.177 1.00 84.81 99 LEU A C 1
ATOM 769 O O . LEU A 1 99 ? 4.080 11.959 -31.073 1.00 84.81 99 LEU A O 1
ATOM 773 N N . GLN A 1 100 ? 5.991 12.653 -30.136 1.00 85.25 100 GLN A N 1
ATOM 774 C CA . GLN A 1 100 ? 6.863 12.006 -31.114 1.00 85.25 100 GLN A CA 1
ATOM 775 C C . GLN A 1 100 ? 7.660 10.877 -30.457 1.00 85.25 100 GLN A C 1
ATOM 777 O O . GLN A 1 100 ? 8.390 11.107 -29.490 1.00 85.25 100 GLN A O 1
ATOM 782 N N . LEU A 1 101 ? 7.559 9.663 -31.002 1.00 84.25 101 LEU A N 1
ATOM 783 C CA . LEU A 1 101 ? 8.354 8.524 -30.553 1.00 84.25 101 LEU A CA 1
ATOM 784 C C . LEU A 1 101 ? 9.659 8.484 -31.342 1.00 84.25 101 LEU A C 1
ATOM 786 O O . LEU A 1 101 ? 9.672 8.067 -32.490 1.00 84.25 101 LEU A O 1
ATOM 790 N N . HIS A 1 102 ? 10.777 8.896 -30.747 1.00 85.81 102 HIS A N 1
ATOM 791 C CA . HIS A 1 102 ? 12.059 8.896 -31.460 1.00 85.81 102 HIS A CA 1
ATOM 792 C C . HIS A 1 102 ? 12.593 7.474 -31.704 1.00 85.81 102 HIS A C 1
ATOM 794 O O . HIS A 1 102 ? 12.908 7.094 -32.829 1.00 85.81 102 HIS A O 1
ATOM 800 N N . SER A 1 103 ? 12.671 6.672 -30.646 1.00 83.75 103 SER A N 1
ATOM 801 C CA . SER A 1 103 ? 13.116 5.281 -30.684 1.00 83.75 103 SER A CA 1
ATOM 802 C C . SER A 1 103 ? 12.561 4.528 -29.478 1.00 83.75 103 SER A C 1
ATOM 804 O O . SER A 1 103 ? 12.171 5.137 -28.481 1.00 83.75 103 SER A O 1
ATOM 806 N N . PHE A 1 104 ? 12.525 3.200 -29.559 1.00 85.19 104 PHE A N 1
ATOM 807 C CA . PHE A 1 104 ? 12.176 2.353 -28.426 1.00 85.19 104 PHE A CA 1
ATOM 808 C C . PHE A 1 104 ? 13.051 1.105 -28.405 1.00 85.19 104 PHE A C 1
ATOM 810 O O . PHE A 1 104 ? 13.483 0.603 -29.444 1.00 85.19 104 PHE A O 1
ATOM 817 N N . THR A 1 105 ? 13.278 0.597 -27.200 1.00 81.31 105 THR A N 1
ATOM 818 C CA . THR A 1 105 ? 13.889 -0.710 -26.980 1.00 81.31 105 THR A CA 1
ATOM 819 C C . THR A 1 105 ? 12.808 -1.614 -26.399 1.00 81.31 105 THR A C 1
ATOM 821 O O . THR A 1 105 ? 12.255 -1.256 -25.356 1.00 81.31 105 THR A O 1
ATOM 824 N N . PRO A 1 106 ? 12.482 -2.757 -27.030 1.00 79.50 106 PRO A N 1
ATOM 825 C CA . PRO A 1 106 ? 11.525 -3.702 -26.470 1.00 79.50 106 PRO A CA 1
ATOM 826 C C . PRO A 1 106 ? 11.925 -4.110 -25.049 1.00 79.50 106 PRO A C 1
ATOM 828 O O . PRO A 1 106 ? 13.081 -4.459 -24.792 1.00 79.50 106 PRO A O 1
ATOM 831 N N . GLY A 1 107 ? 10.969 -4.049 -24.123 1.00 73.56 107 GLY A N 1
ATOM 832 C CA . GLY A 1 107 ? 11.155 -4.572 -22.775 1.00 73.56 107 GLY A CA 1
ATOM 833 C C . GLY A 1 107 ? 11.311 -6.093 -22.794 1.00 73.56 107 GLY A C 1
ATOM 834 O O . GLY A 1 107 ? 10.815 -6.768 -23.694 1.00 73.56 107 GLY A O 1
ATOM 835 N N . LYS A 1 108 ? 11.997 -6.640 -21.788 1.00 80.12 108 LYS A N 1
ATOM 836 C CA . LYS A 1 108 ? 11.990 -8.085 -21.548 1.00 80.12 108 LYS A CA 1
ATOM 837 C C . LYS A 1 108 ? 10.714 -8.459 -20.808 1.00 80.12 108 LYS A C 1
ATOM 839 O O . LYS A 1 108 ? 10.382 -7.842 -19.797 1.00 80.12 108 LYS A O 1
ATOM 844 N N . GLU A 1 109 ? 10.058 -9.511 -21.267 1.00 82.00 109 GLU A N 1
ATOM 845 C CA . GLU A 1 109 ? 8.944 -10.108 -20.539 1.00 82.00 109 GLU A CA 1
ATOM 846 C C . GLU A 1 109 ? 9.426 -10.774 -19.248 1.00 82.00 109 GLU A C 1
ATOM 848 O O . GLU A 1 109 ? 10.571 -11.223 -19.148 1.00 82.00 109 GLU A O 1
ATOM 853 N N . SER A 1 110 ? 8.541 -10.916 -18.258 1.00 76.94 110 SER A N 1
ATOM 854 C CA . SER A 1 110 ? 8.922 -11.485 -16.954 1.00 76.94 110 SER A CA 1
ATOM 855 C C . SER A 1 110 ? 9.539 -12.888 -17.062 1.00 76.94 110 SER A C 1
ATOM 857 O O . SER A 1 110 ? 10.381 -13.244 -16.245 1.00 76.94 110 SER A O 1
ATOM 859 N N . TRP A 1 111 ? 9.169 -13.706 -18.050 1.00 81.00 111 TRP A N 1
ATOM 860 C CA . TRP A 1 111 ? 9.777 -15.032 -18.259 1.00 81.00 111 TRP A CA 1
ATOM 861 C C . TRP A 1 111 ? 11.132 -14.989 -18.981 1.00 81.00 111 TRP A C 1
ATOM 863 O O . TRP A 1 111 ? 11.901 -15.935 -18.866 1.00 81.00 111 TRP A O 1
ATOM 873 N N . GLN A 1 112 ? 11.448 -13.904 -19.692 1.00 85.25 112 GLN A N 1
ATOM 874 C CA . GLN A 1 112 ? 12.735 -13.711 -20.376 1.00 85.25 112 GLN A CA 1
ATOM 875 C C . GLN A 1 112 ? 13.823 -13.162 -19.440 1.00 85.25 112 GLN A C 1
ATOM 877 O O . GLN A 1 112 ? 15.000 -13.141 -19.795 1.00 85.25 112 GLN A O 1
ATOM 882 N N . MET A 1 113 ? 13.434 -12.667 -18.263 1.00 84.75 113 MET A N 1
ATOM 883 C CA . MET A 1 113 ? 14.339 -12.044 -17.301 1.00 84.75 113 MET A CA 1
ATOM 884 C C . MET A 1 113 ? 14.981 -13.069 -16.368 1.00 84.75 113 MET A C 1
ATOM 886 O O . MET A 1 113 ? 14.300 -13.923 -15.792 1.00 84.75 113 MET A O 1
ATOM 890 N N . LEU A 1 114 ? 16.279 -12.904 -16.117 1.00 87.81 114 LEU A N 1
ATOM 891 C CA . LEU A 1 114 ? 16.990 -13.682 -15.103 1.00 87.81 114 LEU A CA 1
ATOM 892 C C . LEU A 1 114 ? 16.521 -13.293 -13.684 1.00 87.81 114 LEU A C 1
ATOM 894 O O . LEU A 1 114 ? 16.143 -12.139 -13.456 1.00 87.81 114 LEU A O 1
ATOM 898 N N . PRO A 1 115 ? 16.600 -14.192 -12.682 1.00 87.19 115 PRO A N 1
ATOM 899 C CA . PRO A 1 115 ? 16.216 -13.870 -11.303 1.00 87.19 115 PRO A CA 1
ATOM 900 C C . PRO A 1 115 ? 16.929 -12.634 -10.724 1.00 87.19 115 PRO A C 1
ATOM 902 O O . PRO A 1 115 ? 16.294 -11.798 -10.083 1.00 87.19 115 PRO A O 1
ATOM 905 N N . ALA A 1 116 ? 18.223 -12.460 -11.010 1.00 86.31 116 ALA A N 1
ATOM 906 C CA . ALA A 1 116 ? 18.988 -11.289 -10.570 1.00 86.31 116 ALA A CA 1
ATOM 907 C C . ALA A 1 116 ? 18.502 -9.976 -11.221 1.00 86.31 116 ALA A C 1
ATOM 909 O O . ALA A 1 116 ? 18.454 -8.933 -10.562 1.00 86.31 116 ALA A O 1
ATOM 910 N N . GLU A 1 117 ? 18.091 -10.029 -12.495 1.00 87.38 117 GLU A N 1
ATOM 911 C CA . GLU A 1 117 ? 17.487 -8.890 -13.198 1.00 87.38 117 GLU A CA 1
ATOM 912 C C . GLU A 1 117 ? 16.126 -8.545 -12.579 1.00 87.38 117 GLU A C 1
ATOM 914 O O . GLU A 1 117 ? 15.859 -7.393 -12.246 1.00 87.38 117 GLU A O 1
ATOM 919 N N . LYS A 1 118 ? 15.272 -9.547 -12.338 1.00 89.31 118 LYS A N 1
ATOM 920 C CA . LYS A 1 118 ? 13.981 -9.343 -11.660 1.00 89.31 118 LYS A CA 1
ATOM 921 C C . LYS A 1 118 ? 14.163 -8.687 -10.299 1.00 89.31 118 LYS A C 1
ATOM 923 O O . LYS A 1 118 ? 13.431 -7.758 -9.971 1.00 89.31 118 LYS A O 1
ATOM 928 N N . TRP A 1 119 ? 15.147 -9.129 -9.521 1.00 90.12 119 TRP A N 1
ATOM 929 C CA . TRP A 1 119 ? 15.416 -8.539 -8.216 1.00 90.12 119 TRP A CA 1
ATOM 930 C C . TRP A 1 119 ? 15.865 -7.077 -8.301 1.00 90.12 119 TRP A C 1
ATOM 932 O O . TRP A 1 119 ? 15.369 -6.228 -7.558 1.00 90.12 119 TRP A O 1
ATOM 942 N N . THR A 1 120 ? 16.759 -6.746 -9.234 1.00 90.81 120 THR A N 1
ATOM 943 C CA . THR A 1 120 ? 17.169 -5.348 -9.446 1.00 90.81 120 THR A CA 1
ATOM 944 C C . THR A 1 120 ? 15.976 -4.468 -9.825 1.00 90.81 120 THR A C 1
ATOM 946 O O . THR A 1 120 ? 15.843 -3.354 -9.309 1.00 90.81 120 THR A O 1
ATOM 949 N N . TRP A 1 121 ? 15.048 -4.988 -10.631 1.00 90.12 121 TRP A N 1
ATOM 950 C CA . TRP A 1 121 ? 13.785 -4.312 -10.924 1.00 90.12 121 TRP A CA 1
ATOM 951 C C . TRP A 1 121 ? 12.870 -4.171 -9.703 1.00 90.12 121 TRP A C 1
ATOM 953 O O . TRP A 1 121 ? 12.321 -3.089 -9.491 1.00 90.12 121 TRP A O 1
ATOM 963 N N . VAL A 1 122 ? 12.745 -5.197 -8.856 1.00 92.50 122 VAL A N 1
ATOM 964 C CA . VAL A 1 122 ? 11.992 -5.120 -7.588 1.00 92.50 122 VAL A CA 1
ATOM 965 C C . VAL A 1 122 ? 12.507 -3.975 -6.715 1.00 92.50 122 VAL A C 1
ATOM 967 O O . VAL A 1 122 ? 11.716 -3.141 -6.264 1.00 92.50 122 VAL A O 1
ATOM 970 N N . LEU A 1 123 ? 13.825 -3.897 -6.506 1.00 92.88 123 LEU A N 1
ATOM 971 C CA . LEU A 1 123 ? 14.439 -2.837 -5.703 1.00 92.88 123 LEU A CA 1
ATOM 972 C C . LEU A 1 123 ? 14.226 -1.454 -6.329 1.00 92.88 123 LEU A C 1
ATOM 974 O O . LEU A 1 123 ? 13.885 -0.502 -5.622 1.00 92.88 123 LEU A O 1
ATOM 978 N N . SER A 1 124 ? 14.356 -1.349 -7.654 1.00 91.25 124 SER A N 1
ATOM 979 C CA . SER A 1 124 ? 14.076 -0.116 -8.395 1.00 91.25 124 SER A CA 1
ATOM 980 C C . SER A 1 124 ? 12.626 0.344 -8.207 1.00 91.25 124 SER A C 1
ATOM 982 O O . SER A 1 124 ? 12.378 1.497 -7.850 1.00 91.25 124 SER A O 1
ATOM 984 N N . HIS A 1 125 ? 11.649 -0.550 -8.378 1.00 91.38 125 HIS A N 1
ATOM 985 C CA . HIS A 1 125 ? 10.233 -0.238 -8.181 1.00 91.38 125 HIS A CA 1
ATOM 986 C C . HIS A 1 125 ? 9.913 0.147 -6.730 1.00 91.38 125 HIS A C 1
ATOM 988 O O . HIS A 1 125 ? 9.188 1.116 -6.501 1.00 91.38 125 HIS A O 1
ATOM 994 N N . LYS A 1 126 ? 10.495 -0.542 -5.739 1.00 95.12 126 LYS A N 1
ATOM 995 C CA . LYS A 1 126 ? 10.366 -0.185 -4.315 1.00 95.12 126 LYS A CA 1
ATOM 996 C C . LYS A 1 126 ? 10.897 1.226 -4.032 1.00 95.12 126 LYS A C 1
ATOM 998 O O . LYS A 1 126 ? 10.239 2.009 -3.337 1.00 95.12 126 LYS A O 1
ATOM 1003 N N . GLN A 1 127 ? 12.077 1.555 -4.556 1.00 94.50 127 GLN A N 1
ATOM 1004 C CA . GLN A 1 127 ? 12.703 2.861 -4.355 1.00 94.50 127 GLN A CA 1
ATOM 1005 C C . GLN A 1 127 ? 11.866 3.979 -4.985 1.00 94.50 127 GLN A C 1
ATOM 1007 O O . GLN A 1 127 ? 11.582 4.987 -4.338 1.00 94.50 127 GLN A O 1
ATOM 1012 N N . ARG A 1 128 ? 11.407 3.776 -6.222 1.00 88.19 128 ARG A N 1
ATOM 1013 C CA . ARG A 1 128 ? 10.567 4.745 -6.938 1.00 88.19 128 ARG A CA 1
ATOM 1014 C C . ARG A 1 128 ? 9.204 4.927 -6.294 1.00 88.19 128 ARG A C 1
ATOM 1016 O O . ARG A 1 128 ? 8.758 6.062 -6.156 1.00 88.19 128 ARG A O 1
ATOM 1023 N N . GLY A 1 129 ? 8.582 3.842 -5.830 1.00 90.12 129 GLY A N 1
ATOM 1024 C CA . GLY A 1 129 ? 7.342 3.919 -5.061 1.00 90.12 129 GLY A CA 1
ATOM 1025 C C . GLY A 1 129 ? 7.497 4.823 -3.840 1.00 90.12 129 GLY A C 1
ATOM 1026 O O . GLY A 1 129 ? 6.671 5.699 -3.605 1.00 90.12 129 GLY A O 1
ATOM 1027 N N . SER A 1 130 ? 8.620 4.694 -3.129 1.00 94.06 130 SER A N 1
ATOM 1028 C CA . SER A 1 130 ? 8.923 5.531 -1.963 1.00 94.06 130 SER A CA 1
ATOM 1029 C C . SER A 1 130 ? 9.134 7.001 -2.341 1.00 94.06 130 SER A C 1
ATOM 1031 O O . SER A 1 130 ? 8.628 7.886 -1.655 1.00 94.06 130 SER A O 1
ATOM 1033 N N . GLN A 1 131 ? 9.821 7.278 -3.453 1.00 89.44 131 GLN A N 1
ATOM 1034 C CA . GLN A 1 131 ? 10.013 8.643 -3.957 1.00 89.44 131 GLN A CA 1
ATOM 1035 C C . GLN A 1 131 ? 8.688 9.303 -4.357 1.00 89.44 131 GLN A C 1
ATOM 1037 O O . GLN A 1 131 ? 8.402 10.410 -3.904 1.00 89.44 131 GLN A O 1
ATOM 1042 N N . ARG A 1 132 ? 7.852 8.608 -5.140 1.00 85.56 132 ARG A N 1
ATOM 1043 C CA . ARG A 1 132 ? 6.526 9.098 -5.554 1.00 85.56 132 ARG A CA 1
ATOM 1044 C C . ARG A 1 132 ? 5.611 9.339 -4.358 1.00 85.56 132 ARG A C 1
ATOM 1046 O O . ARG A 1 132 ? 4.925 10.354 -4.300 1.00 85.56 132 ARG A O 1
ATOM 1053 N N . PHE A 1 133 ? 5.671 8.461 -3.357 1.00 89.62 133 PHE A N 1
ATOM 1054 C CA . PHE A 1 133 ? 4.902 8.620 -2.127 1.00 89.62 133 PHE A CA 1
ATOM 1055 C C . PHE A 1 133 ? 5.276 9.906 -1.380 1.00 89.62 133 PHE A C 1
ATOM 1057 O O . PHE A 1 133 ? 4.393 10.640 -0.941 1.00 89.62 133 PHE A O 1
ATOM 1064 N N . VAL A 1 134 ? 6.577 10.200 -1.261 1.00 90.19 134 VAL A N 1
ATOM 1065 C CA . VAL A 1 134 ? 7.075 11.438 -0.634 1.00 90.19 134 VAL A CA 1
ATOM 1066 C C . VAL A 1 134 ? 6.679 12.676 -1.442 1.00 90.19 134 VAL A C 1
ATOM 1068 O O . VAL A 1 134 ? 6.356 13.704 -0.857 1.00 90.19 134 VAL A O 1
ATOM 1071 N N . GLN A 1 135 ? 6.646 12.571 -2.771 1.00 84.06 135 GLN A N 1
ATOM 1072 C CA . GLN A 1 135 ? 6.188 13.637 -3.672 1.00 84.06 135 GLN A CA 1
ATOM 1073 C C . GLN A 1 135 ? 4.663 13.856 -3.642 1.00 84.06 135 GLN A C 1
ATOM 1075 O O . GLN A 1 135 ? 4.175 14.800 -4.256 1.00 84.06 135 GLN A O 1
ATOM 1080 N N . GLY A 1 136 ? 3.905 13.008 -2.939 1.00 82.69 136 GLY A N 1
ATOM 1081 C CA . GLY A 1 136 ? 2.445 13.087 -2.852 1.00 82.69 136 GLY A CA 1
ATOM 1082 C C . GLY A 1 136 ? 1.699 12.346 -3.965 1.00 82.69 136 GLY A C 1
ATOM 1083 O O . GLY A 1 136 ? 0.472 12.278 -3.926 1.00 82.69 136 GLY A O 1
ATOM 1084 N N . ASP A 1 137 ? 2.403 11.722 -4.912 1.00 79.88 137 ASP A N 1
ATOM 1085 C CA . ASP A 1 137 ? 1.803 10.854 -5.928 1.00 79.88 137 ASP A CA 1
ATOM 1086 C C . ASP A 1 137 ? 1.529 9.453 -5.356 1.00 79.88 137 ASP A C 1
ATOM 1088 O O . ASP A 1 137 ? 2.275 8.489 -5.550 1.00 79.88 137 ASP A O 1
ATOM 1092 N N . ILE A 1 138 ? 0.431 9.345 -4.606 1.00 85.81 138 ILE A N 1
ATOM 1093 C CA . ILE A 1 138 ? 0.049 8.104 -3.920 1.00 85.81 138 ILE A CA 1
ATOM 1094 C C . ILE A 1 138 ? -0.316 6.993 -4.910 1.00 85.81 138 ILE A C 1
ATOM 1096 O O . ILE A 1 138 ? -0.012 5.824 -4.668 1.00 85.81 138 ILE A O 1
ATOM 1100 N N . TRP A 1 139 ? -0.951 7.335 -6.031 1.00 83.75 139 TRP A N 1
ATOM 1101 C CA . TRP A 1 139 ? -1.357 6.341 -7.020 1.00 83.75 139 TRP A CA 1
ATOM 1102 C C . TRP A 1 139 ? -0.144 5.782 -7.763 1.00 83.75 139 TRP A C 1
ATOM 1104 O O . TRP A 1 139 ? 0.013 4.566 -7.855 1.00 83.75 139 TRP A O 1
ATOM 1114 N N . GLY A 1 140 ? 0.771 6.639 -8.226 1.00 81.50 140 GLY A N 1
ATOM 1115 C CA . GLY A 1 140 ? 1.986 6.185 -8.902 1.00 81.50 140 GLY A CA 1
ATOM 1116 C C . GLY A 1 140 ? 2.925 5.428 -7.966 1.00 81.50 140 GLY A C 1
ATOM 1117 O O . GLY A 1 140 ? 3.634 4.520 -8.417 1.00 81.50 140 GLY A O 1
ATOM 1118 N N . ALA A 1 141 ? 2.897 5.740 -6.665 1.00 88.06 141 ALA A N 1
ATOM 1119 C CA . ALA A 1 141 ? 3.540 4.937 -5.633 1.00 88.06 141 ALA A CA 1
ATOM 1120 C C . ALA A 1 141 ? 2.904 3.543 -5.508 1.00 88.06 141 ALA A C 1
ATOM 1122 O O . ALA A 1 141 ? 3.619 2.542 -5.574 1.00 88.06 141 ALA A O 1
ATOM 1123 N N . MET A 1 142 ? 1.571 3.468 -5.397 1.00 91.25 142 MET A N 1
ATOM 1124 C CA . MET A 1 142 ? 0.823 2.205 -5.360 1.00 91.25 142 MET A CA 1
ATOM 1125 C C . MET A 1 142 ? 1.154 1.327 -6.571 1.00 91.25 142 MET A C 1
ATOM 1127 O O . MET A 1 142 ? 1.486 0.156 -6.394 1.00 91.25 142 MET A O 1
ATOM 1131 N N . HIS A 1 143 ? 1.112 1.888 -7.782 1.00 87.81 143 HIS A N 1
ATOM 1132 C CA . HIS A 1 143 ? 1.431 1.164 -9.015 1.00 87.81 143 HIS A CA 1
ATOM 1133 C C . HIS A 1 143 ? 2.856 0.605 -8.998 1.00 87.81 143 HIS A C 1
ATOM 1135 O O . HIS A 1 143 ? 3.061 -0.580 -9.257 1.00 87.81 143 HIS A O 1
ATOM 1141 N N . SER A 1 144 ? 3.833 1.416 -8.580 1.00 89.38 144 SER A N 1
ATOM 1142 C CA . SER A 1 144 ? 5.228 0.973 -8.451 1.00 89.38 144 SER A CA 1
ATOM 1143 C C . S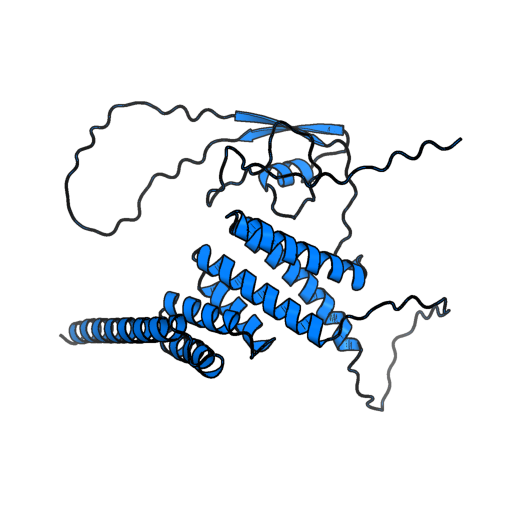ER A 1 144 ? 5.362 -0.208 -7.484 1.00 89.38 144 SER A C 1
ATOM 1145 O O . SER A 1 144 ? 6.022 -1.197 -7.801 1.00 89.38 144 SER A O 1
ATOM 1147 N N . TYR A 1 145 ? 4.695 -0.155 -6.326 1.00 95.56 145 TYR A N 1
ATOM 1148 C CA . TYR A 1 145 ? 4.695 -1.276 -5.384 1.00 95.56 145 TYR A CA 1
ATOM 1149 C C . TYR A 1 145 ? 3.977 -2.513 -5.943 1.00 95.56 145 TYR A C 1
ATOM 1151 O O . TYR A 1 145 ? 4.463 -3.624 -5.747 1.00 95.56 145 TYR A O 1
ATOM 1159 N N . CYS A 1 146 ? 2.881 -2.356 -6.691 1.00 92.50 146 CYS A N 1
ATOM 1160 C CA . CYS A 1 146 ? 2.219 -3.466 -7.382 1.00 92.50 146 CYS A CA 1
ATOM 1161 C C . CYS A 1 146 ? 3.151 -4.155 -8.392 1.00 92.50 146 CYS A C 1
ATOM 1163 O O . CYS A 1 146 ? 3.206 -5.386 -8.417 1.00 92.50 146 CYS A O 1
ATOM 1165 N N . CYS A 1 147 ? 3.916 -3.396 -9.184 1.00 90.31 147 CYS A N 1
ATOM 1166 C CA . CYS A 1 147 ? 4.914 -3.954 -10.103 1.00 90.31 147 CYS A CA 1
ATOM 1167 C C . CYS A 1 147 ? 6.001 -4.738 -9.353 1.00 90.31 147 CYS A C 1
ATOM 1169 O O . CYS A 1 147 ? 6.322 -5.863 -9.738 1.00 90.31 147 CYS A O 1
ATOM 1171 N N . ALA A 1 148 ? 6.494 -4.209 -8.227 1.00 93.81 148 ALA A N 1
ATOM 1172 C CA . ALA A 1 148 ? 7.436 -4.930 -7.369 1.00 93.81 148 ALA A CA 1
ATOM 1173 C C . ALA A 1 148 ? 6.847 -6.252 -6.840 1.00 93.81 148 ALA A C 1
ATOM 1175 O O . ALA A 1 148 ? 7.508 -7.286 -6.910 1.00 93.81 148 ALA A O 1
ATOM 1176 N N . VAL A 1 149 ? 5.595 -6.253 -6.361 1.00 93.88 149 VAL A N 1
ATOM 1177 C CA . VAL A 1 149 ? 4.913 -7.473 -5.884 1.00 93.88 149 VAL A CA 1
ATOM 1178 C C . VAL A 1 149 ? 4.769 -8.508 -7.000 1.00 93.88 149 VAL A C 1
ATOM 1180 O O . VAL A 1 149 ? 5.040 -9.684 -6.763 1.00 93.88 149 VAL A O 1
ATOM 1183 N N . LYS A 1 150 ? 4.379 -8.097 -8.214 1.00 91.62 150 LYS A N 1
ATOM 1184 C CA . LYS A 1 150 ? 4.249 -9.006 -9.367 1.00 91.62 150 LYS A CA 1
ATOM 1185 C C . LYS A 1 150 ? 5.567 -9.725 -9.657 1.00 91.62 150 LYS A C 1
ATOM 1187 O O . LYS A 1 150 ? 5.584 -10.951 -9.737 1.00 91.62 150 LYS A O 1
ATOM 1192 N N . LEU A 1 151 ? 6.677 -8.987 -9.722 1.00 90.50 151 LEU A N 1
ATOM 1193 C CA . LEU A 1 151 ? 8.003 -9.573 -9.933 1.00 90.50 151 LEU A CA 1
ATOM 1194 C C . LEU A 1 151 ? 8.417 -10.492 -8.774 1.00 90.50 151 LEU A C 1
ATOM 1196 O O . LEU A 1 151 ? 8.879 -11.607 -9.015 1.00 90.50 151 LEU A O 1
ATOM 1200 N N . LEU A 1 152 ? 8.176 -10.081 -7.524 1.00 91.31 152 LEU A N 1
ATOM 1201 C CA . LEU A 1 152 ? 8.449 -10.898 -6.336 1.00 91.31 152 LEU A CA 1
ATOM 1202 C C . LEU A 1 152 ? 7.693 -12.233 -6.353 1.00 91.31 152 LEU A C 1
ATOM 1204 O O . LEU A 1 152 ? 8.259 -13.245 -5.942 1.00 91.31 152 LEU A O 1
ATOM 1208 N N . ILE A 1 153 ? 6.447 -12.272 -6.837 1.00 88.94 153 ILE A N 1
ATOM 1209 C CA . ILE A 1 153 ? 5.681 -13.523 -6.977 1.00 88.94 153 ILE A CA 1
ATOM 1210 C C . ILE A 1 153 ? 6.377 -14.470 -7.960 1.00 88.94 153 ILE A C 1
ATOM 1212 O O . ILE A 1 153 ? 6.516 -15.652 -7.653 1.00 88.94 153 ILE A O 1
ATOM 1216 N N . THR A 1 154 ? 6.876 -13.959 -9.091 1.00 87.56 154 THR A N 1
ATOM 1217 C CA . THR A 1 154 ? 7.582 -14.794 -10.081 1.00 87.56 154 THR A CA 1
ATOM 1218 C C . THR A 1 154 ? 8.918 -15.336 -9.574 1.00 87.56 154 THR A C 1
ATOM 1220 O O . THR A 1 154 ? 9.341 -16.402 -10.005 1.00 87.56 154 THR A O 1
ATOM 1223 N N . LEU A 1 155 ? 9.572 -14.641 -8.637 1.00 83.81 155 LEU A N 1
ATOM 1224 C CA . LEU A 1 155 ? 10.812 -15.110 -8.009 1.00 83.81 155 LEU A CA 1
ATOM 1225 C C . LEU A 1 155 ? 10.580 -16.294 -7.057 1.00 83.81 155 LEU A C 1
ATOM 1227 O O . LEU A 1 155 ? 11.433 -17.170 -6.952 1.00 83.81 155 LEU A O 1
ATOM 1231 N N . ASN A 1 156 ? 9.404 -16.362 -6.424 1.00 69.50 156 ASN A N 1
ATOM 1232 C CA . ASN A 1 156 ? 9.051 -17.416 -5.467 1.00 69.50 156 ASN A CA 1
ATOM 1233 C C . ASN A 1 156 ? 8.920 -18.811 -6.114 1.00 69.50 156 ASN A C 1
ATOM 1235 O O . ASN A 1 156 ? 8.929 -19.819 -5.415 1.00 69.50 156 ASN A O 1
ATOM 1239 N N . GLY A 1 157 ? 8.764 -18.877 -7.443 1.00 58.94 157 GLY A N 1
ATOM 1240 C CA . GLY A 1 157 ? 8.751 -20.141 -8.184 1.00 58.94 157 GLY A CA 1
ATOM 1241 C C . GLY A 1 157 ? 10.122 -20.823 -8.238 1.00 58.94 157 GLY A C 1
ATOM 1242 O O . GLY A 1 157 ? 10.181 -22.041 -8.312 1.00 58.94 157 GLY A O 1
ATOM 1243 N N . HIS A 1 158 ? 11.215 -20.058 -8.136 1.00 49.47 158 HIS A N 1
ATOM 1244 C CA . HIS A 1 158 ? 12.584 -20.574 -8.265 1.00 49.47 158 HIS A CA 1
ATOM 1245 C C . HIS A 1 158 ? 13.250 -20.923 -6.926 1.00 49.47 158 HIS A C 1
ATOM 1247 O O . HIS A 1 158 ? 14.234 -21.658 -6.910 1.00 49.47 158 HIS A O 1
ATOM 1253 N N . THR A 1 159 ? 12.746 -20.411 -5.798 1.00 44.97 159 THR A N 1
ATOM 1254 C CA . THR A 1 159 ? 13.247 -20.783 -4.461 1.00 44.97 159 THR A CA 1
ATOM 1255 C C . THR A 1 159 ? 12.722 -22.149 -4.023 1.00 44.97 159 THR A C 1
ATOM 1257 O O . THR A 1 159 ? 13.447 -22.922 -3.407 1.00 44.97 159 THR A O 1
ATOM 1260 N N . ARG A 1 160 ? 11.499 -22.503 -4.433 1.00 41.47 160 ARG A N 1
ATOM 1261 C CA . ARG A 1 160 ? 10.822 -23.746 -4.037 1.00 41.47 160 ARG A CA 1
ATOM 1262 C C . ARG A 1 160 ? 11.386 -25.018 -4.692 1.00 41.47 160 ARG A C 1
ATOM 1264 O O . ARG A 1 160 ? 11.194 -26.098 -4.151 1.00 41.47 160 ARG A O 1
ATOM 1271 N N . GLU A 1 161 ? 12.102 -24.897 -5.812 1.00 41.97 161 GLU A N 1
ATOM 1272 C CA . GLU A 1 161 ? 12.809 -26.022 -6.454 1.00 41.97 161 GLU A CA 1
ATOM 1273 C C . GLU A 1 161 ? 14.096 -26.429 -5.713 1.00 41.97 161 GLU A C 1
ATOM 1275 O O . GLU A 1 161 ? 14.608 -27.522 -5.940 1.00 41.97 161 GLU A O 1
ATOM 1280 N N . LYS A 1 162 ? 14.620 -25.587 -4.806 1.00 44.97 162 LYS A N 1
ATOM 1281 C CA . LYS A 1 162 ? 15.833 -25.901 -4.029 1.00 44.97 162 LYS A CA 1
ATOM 1282 C C . LYS A 1 162 ? 15.569 -26.629 -2.709 1.00 44.97 162 LYS A C 1
ATOM 1284 O O . LYS A 1 162 ? 16.496 -27.238 -2.186 1.00 44.97 162 LYS A O 1
ATOM 1289 N N . ASP A 1 163 ? 14.326 -26.654 -2.230 1.00 36.38 163 ASP A N 1
ATOM 1290 C CA . ASP A 1 163 ? 13.924 -27.368 -1.008 1.00 36.38 163 ASP A CA 1
ATOM 1291 C C . ASP A 1 163 ? 13.324 -28.755 -1.318 1.00 36.38 163 ASP A C 1
ATOM 1293 O O . ASP A 1 163 ? 12.287 -29.157 -0.787 1.00 36.38 163 ASP A O 1
ATOM 1297 N N . GLY A 1 164 ? 13.979 -29.499 -2.213 1.00 34.34 164 GLY A N 1
ATOM 1298 C CA . GLY A 1 164 ? 13.671 -30.900 -2.493 1.00 34.34 164 GLY A CA 1
ATOM 1299 C C . GLY A 1 164 ? 14.381 -31.833 -1.512 1.00 34.34 164 GLY A C 1
ATOM 1300 O O . GLY A 1 164 ? 15.558 -32.144 -1.680 1.00 34.34 164 GLY A O 1
ATOM 1301 N N . VAL A 1 165 ? 13.657 -32.309 -0.499 1.00 36.09 165 VAL A N 1
ATOM 1302 C CA . VAL A 1 165 ? 14.037 -33.493 0.292 1.00 36.09 165 VAL A CA 1
ATOM 1303 C C . VAL A 1 165 ? 14.128 -34.711 -0.651 1.00 36.09 165 VAL A C 1
ATOM 1305 O O . VAL A 1 165 ? 13.216 -34.894 -1.462 1.00 36.09 165 VAL A O 1
ATOM 1308 N N . PRO A 1 166 ? 15.173 -35.561 -0.571 1.00 43.19 166 PRO A N 1
ATOM 1309 C CA . PRO A 1 166 ? 15.274 -36.752 -1.403 1.00 43.19 166 PRO A CA 1
ATOM 1310 C C . PRO A 1 166 ? 14.325 -37.821 -0.865 1.00 43.19 166 PRO A C 1
ATOM 1312 O O . PRO A 1 166 ? 14.522 -38.308 0.245 1.00 43.19 166 PRO A O 1
ATOM 1315 N N . ASN A 1 167 ? 13.324 -38.212 -1.652 1.00 32.38 167 ASN A N 1
ATOM 1316 C CA . ASN A 1 167 ? 12.607 -39.456 -1.407 1.00 32.38 167 ASN A CA 1
ATOM 1317 C C . ASN A 1 167 ? 12.718 -40.376 -2.612 1.00 32.38 167 ASN A C 1
ATOM 1319 O O . ASN A 1 167 ? 12.476 -40.001 -3.758 1.00 32.38 167 ASN A O 1
ATOM 1323 N N . ALA A 1 168 ? 13.165 -41.574 -2.270 1.00 32.34 168 ALA A N 1
ATOM 1324 C CA . ALA A 1 168 ? 13.413 -42.692 -3.131 1.00 32.34 168 ALA A CA 1
ATOM 1325 C C . ALA A 1 168 ? 12.117 -43.264 -3.720 1.00 32.34 168 ALA A C 1
ATOM 1327 O O . ALA A 1 168 ? 11.061 -43.231 -3.092 1.00 32.34 168 ALA A O 1
ATOM 1328 N N . ASP A 1 169 ? 12.332 -43.904 -4.867 1.00 28.44 169 ASP A N 1
ATOM 1329 C CA . ASP A 1 169 ? 11.617 -45.064 -5.396 1.00 28.44 169 ASP A CA 1
ATOM 1330 C C . ASP A 1 169 ? 10.522 -44.836 -6.458 1.00 28.44 169 ASP A C 1
ATOM 1332 O O . ASP A 1 169 ? 9.563 -44.090 -6.272 1.00 28.44 169 ASP A O 1
ATOM 1336 N N . GLY A 1 170 ? 10.670 -45.576 -7.567 1.00 29.17 170 GLY A N 1
ATOM 1337 C CA . GLY A 1 170 ? 9.530 -46.096 -8.327 1.00 29.17 170 GLY A CA 1
ATOM 1338 C C . GLY A 1 170 ? 9.054 -45.396 -9.609 1.00 29.17 170 GLY A C 1
ATOM 1339 O O . GLY A 1 170 ? 7.883 -45.063 -9.700 1.00 29.17 170 GLY A O 1
ATOM 1340 N N . SER A 1 171 ? 9.908 -45.289 -10.635 1.00 29.22 171 SER A N 1
ATOM 1341 C CA . SER A 1 171 ? 9.593 -45.524 -12.070 1.00 29.22 171 SER A CA 1
ATOM 1342 C C . SER A 1 171 ? 8.298 -44.962 -12.718 1.00 29.22 171 SER A C 1
ATOM 1344 O O . SER A 1 171 ? 7.208 -45.487 -12.482 1.00 29.22 171 SER A O 1
ATOM 1346 N N . ARG A 1 172 ? 8.451 -44.059 -13.707 1.00 30.78 172 ARG A N 1
ATOM 1347 C CA . ARG A 1 172 ? 8.159 -44.276 -15.156 1.00 30.78 172 ARG A CA 1
ATOM 1348 C C . ARG A 1 172 ? 8.101 -42.952 -15.945 1.00 30.78 172 ARG A C 1
ATOM 1350 O O . ARG A 1 172 ? 7.101 -42.246 -15.928 1.00 30.78 172 ARG A O 1
ATOM 1357 N N . ASP A 1 173 ? 9.221 -42.658 -16.603 1.00 28.45 173 ASP A N 1
ATOM 1358 C CA . ASP A 1 173 ? 9.406 -42.299 -18.020 1.00 28.45 173 ASP A CA 1
ATOM 1359 C C . ASP A 1 173 ? 8.408 -41.364 -18.739 1.00 28.45 173 ASP A C 1
ATOM 1361 O O . ASP A 1 173 ? 7.306 -41.770 -19.105 1.00 28.45 173 ASP A O 1
ATOM 1365 N N . LEU A 1 174 ? 8.901 -40.171 -19.115 1.00 31.28 174 LEU A N 1
ATOM 1366 C CA . LEU A 1 174 ? 8.882 -39.712 -20.515 1.00 31.28 174 LEU A CA 1
ATOM 1367 C C . LEU A 1 174 ? 10.052 -38.736 -20.796 1.00 31.28 174 LEU A C 1
ATOM 1369 O O . LEU A 1 174 ? 10.002 -37.557 -20.455 1.00 31.28 174 LEU A O 1
ATOM 1373 N N . GLU A 1 175 ? 11.116 -39.319 -21.358 1.00 30.86 175 GLU A N 1
ATOM 1374 C CA . GLU A 1 175 ? 12.230 -38.806 -22.187 1.00 30.86 175 GLU A CA 1
ATOM 1375 C C . GLU A 1 175 ? 12.393 -37.274 -22.338 1.00 30.86 175 GLU A C 1
ATOM 1377 O O . GLU A 1 175 ? 11.565 -36.583 -22.921 1.00 30.86 175 GLU A O 1
ATOM 1382 N N . THR A 1 176 ? 13.417 -36.656 -21.737 1.00 25.97 176 THR A N 1
ATOM 1383 C CA . THR A 1 176 ? 14.817 -36.494 -22.214 1.00 25.97 176 THR A CA 1
ATOM 1384 C C . THR A 1 176 ? 15.000 -35.745 -23.539 1.00 25.97 176 THR A C 1
ATOM 1386 O O . THR A 1 176 ? 15.036 -36.342 -24.610 1.00 25.97 176 THR A O 1
ATOM 1389 N N . LEU A 1 177 ? 15.318 -34.451 -23.430 1.00 28.06 177 LEU A N 1
ATOM 1390 C CA . LEU A 1 177 ? 16.299 -33.784 -24.291 1.00 28.06 177 LEU A CA 1
ATOM 1391 C C . LEU A 1 177 ? 17.359 -33.151 -23.386 1.00 28.06 177 LEU A C 1
ATOM 1393 O O . LEU A 1 177 ? 17.276 -31.997 -22.972 1.00 28.06 177 LEU A O 1
ATOM 1397 N N . THR A 1 178 ? 18.336 -33.976 -23.027 1.00 27.22 178 THR A N 1
ATOM 1398 C CA . THR A 1 178 ? 19.593 -33.583 -22.403 1.00 27.22 178 THR A CA 1
ATOM 1399 C C . THR A 1 178 ? 20.522 -33.003 -23.468 1.00 27.22 178 THR A C 1
ATOM 1401 O O . THR A 1 178 ? 21.014 -33.716 -24.339 1.00 27.22 178 THR A O 1
ATOM 1404 N N . VAL A 1 179 ? 20.820 -31.710 -23.360 1.00 31.22 179 VAL A N 1
ATOM 1405 C CA . VAL A 1 179 ? 22.088 -31.151 -23.839 1.00 31.22 179 VAL A CA 1
ATOM 1406 C C . VAL A 1 179 ? 22.806 -30.620 -22.606 1.00 31.22 179 VAL A C 1
ATOM 1408 O O . VAL A 1 179 ? 22.532 -29.524 -22.125 1.00 31.22 179 VAL A O 1
ATOM 1411 N N . ASN A 1 180 ? 23.693 -31.452 -22.066 1.00 30.36 180 ASN A N 1
ATOM 1412 C CA . ASN A 1 180 ? 24.705 -31.031 -21.109 1.00 30.36 180 ASN A CA 1
ATOM 1413 C C . ASN A 1 180 ? 25.905 -30.508 -21.898 1.00 30.36 180 ASN A C 1
ATOM 1415 O O . ASN A 1 180 ? 26.376 -31.208 -22.787 1.00 30.36 180 ASN A O 1
ATOM 1419 N N . THR A 1 181 ? 26.419 -29.343 -21.515 1.00 28.67 181 THR A N 1
ATOM 1420 C CA . THR A 1 181 ? 27.814 -29.187 -21.066 1.00 28.67 181 THR A CA 1
ATOM 1421 C C . THR A 1 181 ? 27.998 -27.775 -20.525 1.00 28.67 181 THR A C 1
ATOM 1423 O O . THR A 1 181 ? 28.041 -26.800 -21.268 1.00 28.67 181 THR A O 1
ATOM 1426 N N . GLU A 1 182 ? 28.025 -27.699 -19.198 1.00 37.31 182 GLU A N 1
ATOM 1427 C CA . GLU A 1 182 ? 29.031 -26.996 -18.400 1.00 37.31 182 GLU A CA 1
ATOM 1428 C C . GLU A 1 182 ? 29.900 -25.966 -19.140 1.00 37.31 182 GLU A C 1
ATOM 1430 O O . GLU A 1 182 ? 30.946 -26.292 -19.691 1.00 37.31 182 GLU A O 1
ATOM 1435 N N . THR A 1 183 ? 29.525 -24.694 -19.009 1.00 31.83 183 THR A N 1
ATOM 1436 C CA . THR A 1 183 ? 30.489 -23.595 -18.905 1.00 31.83 183 THR A CA 1
ATOM 1437 C C . THR A 1 183 ? 30.019 -22.611 -17.835 1.00 31.83 183 THR A C 1
ATOM 1439 O O . THR A 1 183 ? 29.113 -21.808 -18.041 1.00 31.83 183 THR A O 1
ATOM 1442 N N . GLU A 1 184 ? 30.663 -22.733 -16.676 1.00 32.19 184 GLU A N 1
ATOM 1443 C CA . GLU A 1 184 ? 31.223 -21.615 -15.913 1.00 32.19 184 GLU A CA 1
ATOM 1444 C C . GLU A 1 184 ? 30.258 -20.590 -15.290 1.00 32.19 184 GLU A C 1
ATOM 1446 O O . GLU A 1 184 ? 29.924 -19.539 -15.827 1.00 32.19 184 GLU A O 1
ATOM 1451 N N . ALA A 1 185 ? 29.936 -20.862 -14.024 1.00 39.12 185 ALA A N 1
ATOM 1452 C CA . ALA A 1 185 ? 30.333 -19.991 -12.919 1.00 39.12 185 ALA A CA 1
ATOM 1453 C C . ALA A 1 185 ? 30.250 -18.468 -13.163 1.00 39.12 185 ALA A C 1
ATOM 1455 O O . ALA A 1 185 ? 31.255 -17.779 -13.304 1.00 39.12 185 ALA A O 1
ATOM 1456 N N . LYS A 1 186 ? 29.038 -17.925 -13.020 1.00 32.94 186 LYS A N 1
ATOM 1457 C CA . LYS A 1 186 ? 28.801 -16.617 -12.379 1.00 32.94 186 LYS A CA 1
ATOM 1458 C C . LYS A 1 186 ? 27.499 -16.656 -11.578 1.00 32.94 186 LYS A C 1
ATOM 1460 O O . LYS A 1 186 ? 26.569 -15.879 -11.760 1.00 32.94 186 LYS A O 1
ATOM 1465 N N . SER A 1 187 ? 27.463 -17.604 -10.644 1.00 39.56 187 SER A N 1
ATOM 1466 C CA . SER A 1 187 ? 26.600 -17.545 -9.466 1.00 39.56 187 SER A CA 1
ATOM 1467 C C . SER A 1 187 ? 27.116 -16.431 -8.552 1.00 39.56 187 SER A C 1
ATOM 1469 O O . SER A 1 187 ? 27.857 -16.683 -7.604 1.00 39.56 187 SER A O 1
ATOM 1471 N N . THR A 1 188 ? 26.774 -15.181 -8.855 1.00 34.50 188 THR A N 1
ATOM 1472 C CA . THR A 1 188 ? 27.063 -14.043 -7.977 1.00 34.50 188 THR A CA 1
ATOM 1473 C C . THR A 1 188 ? 25.772 -13.542 -7.345 1.00 34.50 188 THR A C 1
ATOM 1475 O O . THR A 1 188 ? 24.981 -12.853 -7.982 1.00 34.50 188 THR A O 1
ATOM 1478 N N . HIS A 1 189 ? 25.630 -13.899 -6.067 1.00 41.16 189 HIS A N 1
ATOM 1479 C CA . HIS A 1 189 ? 24.705 -13.371 -5.064 1.00 41.16 189 HIS A CA 1
ATOM 1480 C C . HIS A 1 189 ? 23.225 -13.773 -5.191 1.00 41.16 189 HIS A C 1
ATOM 1482 O O . HIS A 1 189 ? 22.365 -13.004 -5.609 1.00 41.16 189 HIS A O 1
ATOM 1488 N N . VAL A 1 190 ? 22.909 -14.977 -4.710 1.00 47.03 190 VAL A N 1
ATOM 1489 C CA . VAL A 1 190 ? 21.574 -15.268 -4.169 1.00 47.03 190 VAL A CA 1
ATOM 1490 C C . VAL A 1 190 ? 21.399 -14.341 -2.956 1.00 47.03 190 VAL A C 1
ATOM 1492 O O . VAL A 1 190 ? 22.226 -14.384 -2.042 1.00 47.03 190 VAL A O 1
ATOM 1495 N N . GLN A 1 191 ? 20.421 -13.426 -2.981 1.00 56.66 191 GLN A N 1
ATOM 1496 C CA . GLN A 1 191 ? 19.982 -12.735 -1.761 1.00 56.66 191 GLN A CA 1
ATOM 1497 C C . GLN A 1 191 ? 19.595 -13.783 -0.729 1.00 56.66 191 GLN A C 1
ATOM 1499 O O . GLN A 1 191 ? 19.060 -14.831 -1.092 1.00 56.66 191 GLN A O 1
ATOM 1504 N N . THR A 1 192 ? 19.860 -13.525 0.547 1.00 73.69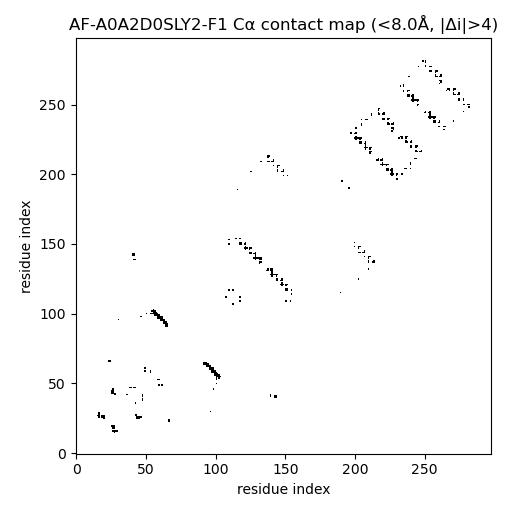 192 THR A N 1
ATOM 1505 C CA . THR A 1 192 ? 19.406 -14.447 1.587 1.00 73.69 192 THR A CA 1
ATOM 1506 C C . THR A 1 192 ? 17.881 -14.567 1.503 1.00 73.69 192 THR A C 1
ATOM 1508 O O . THR A 1 192 ? 17.190 -13.582 1.243 1.00 73.69 192 THR A O 1
ATOM 1511 N N . GLU A 1 193 ? 17.335 -15.769 1.701 1.00 83.12 193 GLU A N 1
ATOM 1512 C CA . GLU A 1 193 ? 15.875 -15.976 1.749 1.00 83.12 193 GLU A CA 1
ATOM 1513 C C . GLU A 1 193 ? 15.216 -14.988 2.733 1.00 83.12 193 GLU A C 1
ATOM 1515 O O . GLU A 1 193 ? 14.131 -14.464 2.497 1.00 83.12 193 GLU A O 1
ATOM 1520 N N . GLU A 1 194 ? 15.939 -14.634 3.795 1.00 86.31 194 GLU A N 1
ATOM 1521 C CA . GLU A 1 194 ? 15.550 -13.606 4.753 1.00 86.31 194 GLU A CA 1
ATOM 1522 C C . GLU A 1 194 ? 15.447 -12.196 4.148 1.00 86.31 194 GLU A C 1
ATOM 1524 O O . GLU A 1 194 ? 14.480 -11.479 4.411 1.00 86.31 194 GLU A O 1
ATOM 1529 N N . GLU A 1 195 ? 16.393 -11.788 3.298 1.00 88.25 195 GLU A N 1
ATOM 1530 C CA . GLU A 1 195 ? 16.326 -10.515 2.575 1.00 88.25 195 GLU A CA 1
ATOM 1531 C C . GLU A 1 195 ? 15.126 -10.498 1.617 1.00 88.25 195 GLU A C 1
ATOM 1533 O O . GLU A 1 195 ? 14.383 -9.514 1.573 1.00 88.25 195 GLU A O 1
ATOM 1538 N N . TYR A 1 196 ? 14.868 -11.605 0.912 1.00 90.00 196 TYR A N 1
ATOM 1539 C CA . TYR A 1 196 ? 13.675 -11.750 0.075 1.00 90.00 196 TYR A CA 1
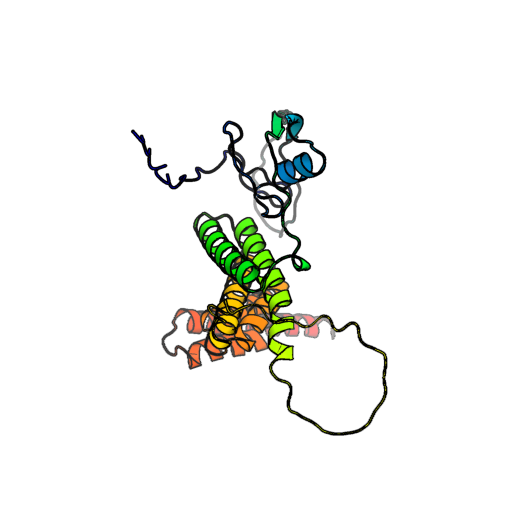ATOM 1540 C C . TYR A 1 196 ? 12.387 -11.562 0.889 1.00 90.00 196 TYR A C 1
ATOM 1542 O O . TYR A 1 196 ? 11.536 -10.741 0.522 1.00 90.00 196 TYR A O 1
ATOM 1550 N N . ARG A 1 197 ? 12.252 -12.268 2.019 1.00 91.25 197 ARG A N 1
ATOM 1551 C CA . ARG A 1 197 ? 11.078 -12.180 2.902 1.00 91.25 197 ARG A CA 1
ATOM 1552 C C . ARG A 1 197 ? 10.905 -10.779 3.481 1.00 91.25 197 ARG A C 1
ATOM 1554 O O . ARG A 1 197 ? 9.799 -10.240 3.413 1.00 91.25 197 ARG A O 1
ATOM 1561 N N . THR A 1 198 ? 11.990 -10.164 3.945 1.00 92.94 198 THR A N 1
ATOM 1562 C CA . THR A 1 198 ? 11.998 -8.803 4.501 1.00 92.94 198 THR A CA 1
ATOM 1563 C C . THR A 1 198 ? 11.543 -7.780 3.463 1.00 92.94 198 THR A C 1
ATOM 1565 O O . THR A 1 198 ? 10.600 -7.022 3.693 1.00 92.94 198 THR A O 1
ATOM 1568 N N . ILE A 1 199 ? 12.146 -7.785 2.270 1.00 94.62 199 ILE A N 1
ATOM 1569 C CA . ILE A 1 199 ? 11.787 -6.846 1.199 1.00 94.62 199 ILE A CA 1
ATOM 1570 C C . ILE A 1 199 ? 10.341 -7.058 0.751 1.00 94.62 199 ILE A C 1
ATOM 1572 O O . ILE A 1 199 ? 9.605 -6.086 0.559 1.00 94.62 199 ILE A O 1
ATOM 1576 N N . LYS A 1 200 ? 9.901 -8.311 0.617 1.00 95.06 200 LYS A N 1
ATOM 1577 C CA . LYS A 1 200 ? 8.520 -8.631 0.246 1.00 95.06 200 LYS A CA 1
ATOM 1578 C C . LYS A 1 200 ? 7.526 -8.139 1.300 1.00 95.06 200 LYS A C 1
ATOM 1580 O O . LYS A 1 200 ? 6.508 -7.550 0.931 1.00 95.06 200 LYS A O 1
ATOM 1585 N N . ALA A 1 201 ? 7.834 -8.302 2.588 1.00 96.12 201 ALA A N 1
ATOM 1586 C CA . ALA A 1 201 ? 7.026 -7.772 3.682 1.00 96.12 201 ALA A CA 1
ATOM 1587 C C . ALA A 1 201 ? 6.948 -6.239 3.640 1.00 96.12 201 ALA A C 1
ATOM 1589 O O . ALA A 1 201 ? 5.858 -5.666 3.712 1.00 96.12 201 ALA A O 1
ATOM 1590 N N . GLU A 1 202 ? 8.080 -5.558 3.453 1.00 96.44 202 GLU A N 1
ATOM 1591 C CA . GLU A 1 202 ? 8.135 -4.098 3.360 1.00 96.44 202 GLU A CA 1
ATOM 1592 C C . GLU A 1 202 ? 7.333 -3.547 2.179 1.00 96.44 202 GLU A C 1
ATOM 1594 O O . GLU A 1 202 ? 6.596 -2.570 2.339 1.00 96.44 202 GLU A O 1
ATOM 1599 N N . VAL A 1 203 ? 7.444 -4.168 0.999 1.00 97.38 203 VAL A N 1
ATOM 1600 C CA . VAL A 1 203 ? 6.689 -3.759 -0.194 1.00 97.38 203 VAL A CA 1
ATOM 1601 C C . VAL A 1 203 ? 5.189 -3.933 0.040 1.00 97.38 203 VAL A C 1
ATOM 1603 O O . VAL A 1 203 ? 4.431 -3.002 -0.230 1.00 97.38 203 VAL A O 1
ATOM 1606 N N . HIS A 1 204 ? 4.749 -5.064 0.600 1.00 97.94 204 HIS A N 1
ATOM 1607 C CA . HIS A 1 204 ? 3.342 -5.268 0.962 1.00 97.94 204 HIS A CA 1
ATOM 1608 C C . HIS A 1 204 ? 2.851 -4.254 2.004 1.00 97.94 204 HIS A C 1
ATOM 1610 O O . HIS A 1 204 ? 1.748 -3.721 1.883 1.00 97.94 204 HIS A O 1
ATOM 1616 N N . SER A 1 205 ? 3.692 -3.930 2.985 1.00 98.00 205 SER A N 1
ATOM 1617 C CA . SER A 1 205 ? 3.387 -2.937 4.011 1.00 98.00 205 SER A CA 1
ATOM 1618 C C . SER A 1 205 ? 3.249 -1.534 3.397 1.00 98.00 205 SER A C 1
ATOM 1620 O O . SER A 1 205 ? 2.335 -0.785 3.733 1.00 98.00 205 SER A O 1
ATOM 1622 N N . ASN A 1 206 ? 4.135 -1.140 2.480 1.00 97.88 206 ASN A N 1
ATOM 1623 C CA . ASN A 1 206 ? 4.055 0.171 1.825 1.00 97.88 206 ASN A CA 1
ATOM 1624 C C . ASN A 1 206 ? 2.892 0.258 0.830 1.00 97.88 206 ASN A C 1
ATOM 1626 O O . ASN A 1 206 ? 2.249 1.306 0.725 1.00 97.88 206 ASN A O 1
ATOM 1630 N N . LEU A 1 207 ? 2.570 -0.850 0.160 1.00 97.75 207 LEU A N 1
ATOM 1631 C CA . LEU A 1 207 ? 1.377 -0.964 -0.668 1.00 97.75 207 LEU A CA 1
ATOM 1632 C C . LEU A 1 207 ? 0.102 -0.754 0.162 1.00 97.75 207 LEU A C 1
ATOM 1634 O O . LEU A 1 207 ? -0.756 0.027 -0.253 1.00 97.75 207 LEU A O 1
ATOM 1638 N N . SER A 1 208 ? -0.001 -1.366 1.351 1.00 97.88 208 SER A N 1
ATOM 1639 C CA . SER A 1 208 ? -1.177 -1.188 2.214 1.00 97.88 208 SER A CA 1
ATOM 1640 C C . SER A 1 208 ? -1.345 0.258 2.681 1.00 97.88 208 SER A C 1
ATOM 1642 O O . SER A 1 208 ? -2.462 0.772 2.703 1.00 97.88 208 SER A O 1
ATOM 1644 N N . LEU A 1 209 ? -0.246 0.970 2.951 1.00 98.00 209 LEU A N 1
ATOM 1645 C CA . LEU A 1 209 ? -0.296 2.403 3.254 1.00 98.00 209 LEU A CA 1
ATOM 1646 C C . LEU A 1 209 ? -0.857 3.231 2.090 1.00 98.00 209 LEU A C 1
ATOM 1648 O O . LEU A 1 209 ? -1.667 4.133 2.314 1.00 98.00 209 LEU A O 1
ATOM 1652 N N . CYS A 1 210 ? -0.437 2.941 0.857 1.00 96.19 210 CYS A N 1
ATOM 1653 C CA . CYS A 1 210 ? -0.966 3.633 -0.318 1.00 96.19 210 CYS A CA 1
ATOM 1654 C C . CYS A 1 210 ? -2.465 3.350 -0.486 1.00 96.19 210 CYS A C 1
ATOM 1656 O O . CYS A 1 210 ? -3.245 4.274 -0.691 1.00 96.19 210 CYS A O 1
ATOM 1658 N N . GLN A 1 211 ? -2.882 2.094 -0.313 1.00 96.88 211 GLN A N 1
ATOM 1659 C CA . GLN A 1 211 ? -4.287 1.684 -0.397 1.00 96.88 211 GLN A CA 1
ATOM 1660 C C . GLN A 1 211 ? -5.161 2.352 0.675 1.00 96.88 211 GLN A C 1
ATOM 1662 O O . GLN A 1 211 ? -6.252 2.818 0.355 1.00 96.88 211 GLN A O 1
ATOM 1667 N N . LEU A 1 212 ? -4.671 2.486 1.915 1.00 97.12 212 LEU A N 1
ATOM 1668 C CA . LEU A 1 212 ? -5.360 3.239 2.974 1.00 97.12 212 LEU A CA 1
ATOM 1669 C C . LEU A 1 212 ? -5.554 4.710 2.597 1.00 97.12 212 LEU A C 1
ATOM 1671 O O . LEU A 1 212 ? -6.632 5.261 2.804 1.00 97.12 212 LEU A O 1
ATOM 1675 N N . LYS A 1 213 ? -4.524 5.349 2.032 1.00 95.12 213 LYS A N 1
ATOM 1676 C CA . LYS A 1 213 ? -4.610 6.746 1.579 1.00 95.12 213 LYS A CA 1
ATOM 1677 C C . LYS A 1 213 ? -5.558 6.934 0.395 1.00 95.12 213 LYS A C 1
ATOM 1679 O O . LYS A 1 213 ? -6.141 8.003 0.269 1.00 95.12 213 LYS A O 1
ATOM 1684 N N . LEU A 1 214 ? -5.720 5.912 -0.442 1.00 91.56 214 LEU A N 1
ATOM 1685 C CA . LEU A 1 214 ? -6.633 5.907 -1.588 1.00 91.56 214 LEU A CA 1
ATOM 1686 C C . LEU A 1 214 ? -8.057 5.445 -1.231 1.00 91.56 214 LEU A C 1
ATOM 1688 O O . LEU A 1 214 ? -8.852 5.210 -2.136 1.00 91.56 214 LEU A O 1
ATOM 1692 N N . GLY A 1 215 ? -8.384 5.264 0.055 1.00 93.38 215 GLY A N 1
ATOM 1693 C CA . GLY A 1 215 ? -9.725 4.852 0.485 1.00 93.38 215 GLY A CA 1
ATOM 1694 C C . GLY A 1 215 ? -10.088 3.411 0.112 1.00 93.38 215 GLY A C 1
ATOM 1695 O O . GLY A 1 215 ? -11.263 3.097 -0.047 1.00 93.38 215 GLY A O 1
ATOM 1696 N N . GLN A 1 216 ? -9.097 2.523 -0.030 1.00 95.06 216 GLN A N 1
ATOM 1697 C CA . GLN A 1 216 ? -9.280 1.105 -0.371 1.00 95.06 216 GLN A CA 1
ATOM 1698 C C . GLN A 1 216 ? -8.938 0.192 0.827 1.00 95.06 216 GLN A C 1
ATOM 1700 O O . GLN A 1 216 ? -7.972 -0.577 0.759 1.00 95.06 216 GLN A O 1
ATOM 1705 N N . PRO A 1 217 ? -9.698 0.243 1.941 1.00 95.31 217 PRO A N 1
ATOM 1706 C CA . PRO A 1 217 ? -9.328 -0.443 3.178 1.00 95.31 217 PRO A CA 1
ATOM 1707 C C . PRO A 1 217 ? -9.368 -1.974 3.078 1.00 95.31 217 PRO A C 1
ATOM 1709 O O . PRO A 1 217 ? -8.539 -2.632 3.696 1.00 95.31 217 PRO A O 1
ATOM 1712 N N . ALA A 1 218 ? -10.250 -2.552 2.253 1.00 97.00 218 ALA A N 1
ATOM 1713 C CA . ALA A 1 218 ? -10.300 -4.002 2.028 1.00 97.00 218 ALA A CA 1
ATOM 1714 C C . ALA A 1 218 ? -8.980 -4.536 1.442 1.00 97.00 218 ALA A C 1
ATOM 1716 O O . ALA A 1 218 ? -8.357 -5.431 2.003 1.00 97.00 218 ALA A O 1
ATOM 1717 N N . LYS A 1 219 ? -8.480 -3.903 0.373 1.00 96.44 219 LYS A N 1
ATOM 1718 C CA . LYS A 1 219 ? -7.191 -4.279 -0.232 1.00 96.44 219 LYS A CA 1
ATOM 1719 C C . LYS A 1 219 ? -6.015 -4.007 0.709 1.00 96.44 219 LYS A C 1
ATOM 1721 O O . LYS A 1 219 ? -5.045 -4.768 0.718 1.00 96.44 219 LYS A O 1
ATOM 1726 N N . ALA A 1 220 ? -6.104 -2.935 1.502 1.00 97.88 220 ALA A N 1
ATOM 1727 C CA . ALA A 1 220 ? -5.100 -2.619 2.511 1.00 97.88 220 ALA A CA 1
ATOM 1728 C C . ALA A 1 220 ? -5.009 -3.704 3.589 1.00 97.88 220 ALA A C 1
ATOM 1730 O O . ALA A 1 220 ? -3.895 -4.087 3.946 1.00 97.88 220 ALA A O 1
ATOM 1731 N N . LYS A 1 221 ? -6.151 -4.231 4.057 1.00 98.06 221 LYS A N 1
ATOM 1732 C CA . LYS A 1 221 ? -6.218 -5.363 4.993 1.00 98.06 221 LYS A CA 1
ATOM 1733 C C . LYS A 1 221 ? -5.464 -6.566 4.422 1.00 98.06 221 LYS A C 1
ATOM 1735 O O . LYS A 1 221 ? -4.520 -7.031 5.056 1.00 98.06 221 LYS A O 1
ATOM 1740 N N . ASP A 1 222 ? -5.769 -6.977 3.192 1.00 97.56 222 ASP A N 1
ATOM 1741 C CA . ASP A 1 222 ? -5.107 -8.120 2.541 1.00 97.56 222 ASP A CA 1
ATOM 1742 C C . ASP A 1 222 ? -3.590 -7.929 2.393 1.00 97.56 222 ASP A C 1
ATOM 1744 O O . ASP A 1 222 ? -2.798 -8.835 2.667 1.00 97.56 222 ASP A O 1
ATOM 1748 N N . SER A 1 223 ? -3.165 -6.740 1.957 1.00 97.50 223 SER A N 1
ATOM 1749 C CA . SER A 1 223 ? -1.743 -6.419 1.792 1.00 97.50 223 SER A CA 1
ATOM 1750 C C . SER A 1 223 ? -1.014 -6.397 3.135 1.00 97.50 223 SER A C 1
ATOM 1752 O O . SER A 1 223 ? 0.098 -6.912 3.239 1.00 97.50 223 SER A O 1
ATOM 1754 N 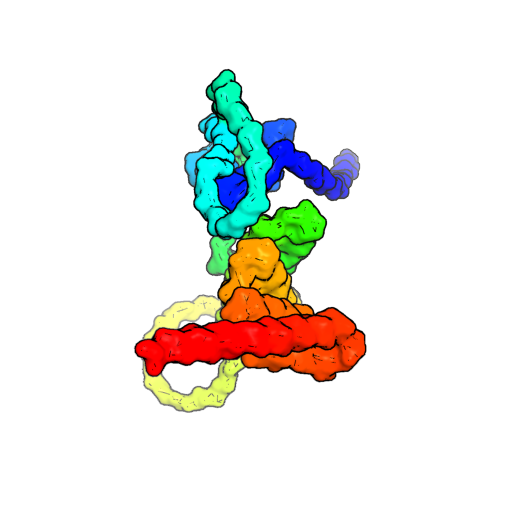N . SER A 1 224 ? -1.644 -5.860 4.180 1.00 97.50 224 SER A N 1
ATOM 1755 C CA . SER A 1 224 ? -1.083 -5.857 5.527 1.00 97.50 224 SER A CA 1
ATOM 1756 C C . SER A 1 224 ? -1.001 -7.256 6.140 1.00 97.50 224 SER A C 1
ATOM 1758 O O . SER A 1 224 ? 0.021 -7.558 6.744 1.00 97.50 224 SER A O 1
ATOM 1760 N N . ILE A 1 225 ? -2.000 -8.127 5.941 1.00 97.94 225 ILE A N 1
ATOM 1761 C CA . ILE A 1 225 ? -1.952 -9.533 6.391 1.00 97.94 225 ILE A CA 1
ATOM 1762 C C . ILE A 1 225 ? -0.768 -10.261 5.747 1.00 97.94 225 ILE A C 1
ATOM 1764 O O . ILE A 1 225 ? -0.024 -10.971 6.419 1.00 97.94 225 ILE A O 1
ATOM 1768 N N . LYS A 1 226 ? -0.539 -10.053 4.444 1.00 97.06 226 LYS A N 1
ATOM 1769 C CA . LYS A 1 226 ? 0.631 -10.625 3.759 1.00 97.06 226 LYS A CA 1
ATOM 1770 C C . LYS A 1 226 ? 1.938 -10.104 4.350 1.00 97.06 226 LYS A C 1
ATOM 1772 O O . LYS A 1 226 ? 2.867 -10.882 4.533 1.00 97.06 226 LYS A O 1
ATOM 1777 N N . ALA A 1 227 ? 2.014 -8.812 4.668 1.00 97.38 227 ALA A N 1
ATOM 1778 C CA . ALA A 1 227 ? 3.200 -8.231 5.288 1.00 97.38 227 ALA A CA 1
ATOM 1779 C C . ALA A 1 227 ? 3.472 -8.801 6.691 1.00 97.38 227 ALA A C 1
ATOM 1781 O O . ALA A 1 227 ? 4.611 -9.155 6.971 1.00 97.38 227 ALA A O 1
ATOM 1782 N N . THR A 1 228 ? 2.450 -8.940 7.543 1.00 96.88 228 THR A N 1
ATOM 1783 C CA . THR A 1 228 ? 2.611 -9.483 8.905 1.00 96.88 228 THR A CA 1
ATOM 1784 C C . THR A 1 228 ? 2.886 -10.986 8.920 1.00 96.88 228 THR A C 1
ATOM 1786 O O . THR A 1 228 ? 3.575 -11.467 9.813 1.00 96.88 228 THR A O 1
ATOM 1789 N N . ALA A 1 229 ? 2.390 -11.734 7.930 1.00 95.94 229 ALA A N 1
ATOM 1790 C CA . ALA A 1 229 ? 2.708 -13.152 7.768 1.00 95.94 229 ALA A CA 1
ATOM 1791 C C . ALA A 1 229 ? 4.160 -13.385 7.312 1.00 95.94 229 ALA A C 1
ATOM 1793 O O . ALA A 1 229 ? 4.767 -14.395 7.664 1.00 95.94 229 ALA A O 1
ATOM 1794 N N . LEU A 1 230 ? 4.713 -12.466 6.513 1.00 94.31 230 LEU A N 1
ATOM 1795 C CA . LEU A 1 230 ? 6.098 -12.536 6.044 1.00 94.31 230 LEU A CA 1
ATOM 1796 C C . LEU A 1 230 ? 7.091 -12.069 7.110 1.00 94.31 230 LEU A C 1
ATOM 1798 O O . LEU A 1 230 ? 8.105 -12.732 7.303 1.00 94.31 230 LEU A O 1
ATOM 1802 N N . ASP A 1 231 ? 6.779 -10.969 7.796 1.00 94.06 231 ASP A N 1
ATOM 1803 C CA . ASP A 1 231 ? 7.574 -10.402 8.886 1.00 94.06 231 ASP A CA 1
ATOM 1804 C C . ASP A 1 231 ? 6.664 -10.083 10.091 1.00 94.06 231 ASP A C 1
ATOM 1806 O O . ASP A 1 231 ? 6.063 -9.001 10.168 1.00 94.06 231 ASP A O 1
ATOM 1810 N N . PRO A 1 232 ? 6.555 -11.015 11.057 1.00 95.06 232 PRO A N 1
ATOM 1811 C CA . PRO A 1 232 ? 5.754 -10.820 12.263 1.00 95.06 232 PRO A CA 1
ATOM 1812 C C . PRO A 1 232 ? 6.256 -9.698 13.179 1.00 95.06 232 PRO A C 1
ATOM 1814 O O . PRO A 1 232 ? 5.475 -9.199 13.991 1.00 95.06 232 PRO A O 1
ATOM 1817 N N . ALA A 1 233 ? 7.521 -9.278 13.059 1.00 93.94 233 ALA A N 1
ATOM 1818 C CA . ALA A 1 233 ? 8.098 -8.186 13.841 1.00 93.94 233 ALA A CA 1
ATOM 1819 C C . ALA A 1 233 ? 7.824 -6.803 13.215 1.00 93.94 233 ALA A C 1
ATOM 1821 O O . ALA A 1 233 ? 8.141 -5.767 13.810 1.00 93.94 233 ALA A O 1
ATOM 1822 N N . ASN A 1 234 ? 7.185 -6.752 12.040 1.00 93.88 234 ASN A N 1
ATOM 1823 C CA . ASN A 1 234 ? 6.903 -5.510 11.333 1.00 93.88 234 ASN A CA 1
ATOM 1824 C C . ASN A 1 234 ? 5.787 -4.690 11.996 1.00 93.88 234 ASN A C 1
ATOM 1826 O O . ASN A 1 234 ? 4.605 -4.768 11.642 1.00 93.88 234 ASN A O 1
ATOM 1830 N N . VAL A 1 235 ? 6.175 -3.812 12.917 1.00 96.31 235 VAL A N 1
ATOM 1831 C CA . VAL A 1 235 ? 5.247 -2.936 13.648 1.00 96.31 235 VAL A CA 1
ATOM 1832 C C . VAL A 1 235 ? 4.388 -2.079 12.710 1.00 96.31 235 VAL A C 1
ATOM 1834 O O . VAL A 1 235 ? 3.197 -1.880 12.954 1.00 96.31 235 VAL A O 1
ATOM 1837 N N . LYS A 1 236 ? 4.962 -1.587 11.602 1.00 96.38 236 LYS A N 1
ATOM 1838 C CA . LYS A 1 236 ? 4.232 -0.756 10.631 1.00 96.38 236 LYS A CA 1
ATOM 1839 C C . LYS A 1 236 ? 3.134 -1.555 9.932 1.00 96.38 236 LYS A C 1
ATOM 1841 O O . LYS A 1 236 ? 2.051 -1.014 9.728 1.00 96.38 236 LYS A O 1
ATOM 1846 N N . ALA A 1 237 ? 3.392 -2.816 9.582 1.00 97.12 237 ALA A N 1
ATOM 1847 C CA . ALA A 1 237 ? 2.403 -3.684 8.945 1.00 97.12 237 ALA A CA 1
ATOM 1848 C C . ALA A 1 237 ? 1.217 -3.968 9.879 1.00 97.12 237 ALA A C 1
ATOM 1850 O O . ALA A 1 237 ? 0.070 -3.787 9.465 1.00 97.12 237 ALA A O 1
ATOM 1851 N N . TRP A 1 238 ? 1.490 -4.299 11.147 1.00 98.06 238 TRP A N 1
ATOM 1852 C CA . TRP A 1 238 ? 0.458 -4.493 12.174 1.00 98.06 238 TRP A CA 1
ATOM 1853 C C . TRP A 1 238 ? -0.370 -3.231 12.417 1.00 98.06 238 TRP A C 1
ATOM 1855 O O . TRP A 1 238 ? -1.597 -3.289 12.471 1.00 98.06 238 TRP A O 1
ATOM 1865 N N . TYR A 1 239 ? 0.275 -2.066 12.489 1.00 97.94 239 TYR A N 1
ATOM 1866 C CA . TYR A 1 239 ? -0.441 -0.803 12.653 1.00 97.94 239 TYR A CA 1
ATOM 1867 C C . TYR A 1 239 ? -1.348 -0.500 11.453 1.00 97.94 239 TYR A C 1
ATOM 1869 O O . TYR A 1 239 ? -2.510 -0.133 11.624 1.00 97.94 239 TYR A O 1
ATOM 1877 N N . ARG A 1 240 ? -0.846 -0.708 10.228 1.00 97.81 240 ARG A N 1
ATOM 1878 C CA . ARG A 1 240 ? -1.622 -0.536 8.989 1.00 97.81 240 ARG A CA 1
ATOM 1879 C C . ARG A 1 240 ? -2.782 -1.535 8.906 1.00 97.81 240 ARG A C 1
ATOM 1881 O O . ARG A 1 240 ? -3.858 -1.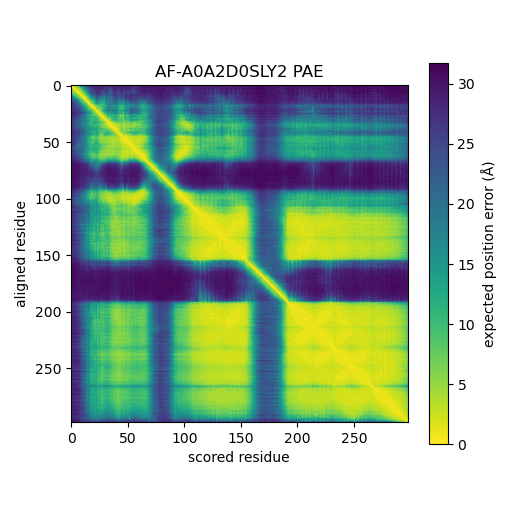153 8.457 1.00 97.81 240 ARG A O 1
ATOM 1888 N N . LEU A 1 241 ? -2.596 -2.771 9.385 1.00 98.00 241 LEU A N 1
ATOM 1889 C CA . LEU A 1 241 ? -3.672 -3.763 9.499 1.00 98.00 241 LEU A CA 1
ATOM 1890 C C . LEU A 1 241 ? -4.785 -3.256 10.421 1.00 98.00 241 LEU A C 1
ATOM 1892 O O . LEU A 1 241 ? -5.942 -3.218 10.018 1.00 98.00 241 LEU A O 1
ATOM 1896 N N . GLY A 1 242 ? -4.426 -2.780 11.617 1.00 97.62 242 GLY A N 1
ATOM 1897 C CA . GLY A 1 242 ? -5.390 -2.219 12.563 1.00 97.62 242 GLY A CA 1
ATOM 1898 C C . GLY A 1 242 ? -6.150 -1.020 11.993 1.00 97.62 242 GLY A C 1
ATOM 1899 O O . GLY A 1 242 ? -7.361 -0.913 12.177 1.00 97.62 242 GLY A O 1
ATOM 1900 N N . GLN A 1 243 ? -5.471 -0.145 11.241 1.00 97.94 243 GLN A N 1
ATOM 1901 C CA . GLN A 1 243 ? -6.116 0.975 10.547 1.00 97.94 243 GLN A CA 1
ATOM 1902 C C . GLN A 1 243 ? -7.095 0.510 9.462 1.00 97.94 243 GLN A C 1
ATOM 1904 O O . GLN A 1 243 ? -8.184 1.074 9.358 1.00 97.94 243 GLN A O 1
ATOM 1909 N N . ALA A 1 244 ? -6.730 -0.506 8.676 1.00 97.88 244 ALA A N 1
ATOM 1910 C CA . ALA A 1 244 ? -7.599 -1.078 7.653 1.00 97.88 244 ALA A CA 1
ATOM 1911 C C . ALA A 1 244 ? -8.851 -1.714 8.274 1.00 97.88 244 ALA A C 1
ATOM 1913 O O . ALA A 1 244 ? -9.964 -1.376 7.875 1.00 97.88 244 ALA A O 1
ATOM 1914 N N . CYS A 1 245 ? -8.686 -2.550 9.303 1.00 97.81 245 CYS A N 1
ATOM 1915 C CA . CYS A 1 245 ? -9.803 -3.177 10.014 1.00 97.81 245 CYS A CA 1
ATOM 1916 C C . CYS A 1 245 ? -10.709 -2.132 10.685 1.00 97.81 245 CYS A C 1
ATOM 1918 O O . CYS A 1 245 ? -11.928 -2.230 10.600 1.00 97.81 245 CYS A O 1
ATOM 1920 N N . LEU A 1 246 ? -10.141 -1.064 11.259 1.00 96.62 246 LEU A N 1
ATOM 1921 C CA . LEU A 1 246 ? -10.919 0.038 11.835 1.00 96.62 246 LEU A CA 1
ATOM 1922 C C . LEU A 1 246 ? -11.766 0.790 10.793 1.00 96.62 246 LEU A C 1
ATOM 1924 O O . LEU A 1 246 ? -12.855 1.257 11.128 1.00 96.62 246 LEU A O 1
ATOM 1928 N N . GLN A 1 247 ? -11.280 0.940 9.555 1.00 96.00 247 GLN A N 1
ATOM 1929 C CA . GLN A 1 247 ? -12.058 1.533 8.456 1.00 96.00 247 GLN A CA 1
ATOM 1930 C C . GLN A 1 247 ? -13.143 0.588 7.924 1.00 96.00 247 GLN A C 1
ATOM 1932 O O . GLN A 1 247 ? -14.166 1.066 7.446 1.00 96.00 247 GLN A O 1
ATOM 1937 N N . LEU A 1 248 ? -12.937 -0.727 8.029 1.00 96.19 248 LEU A N 1
ATOM 1938 C CA . LEU A 1 248 ? -13.917 -1.761 7.669 1.00 96.19 248 LEU A CA 1
ATOM 1939 C C . LEU A 1 248 ? -14.922 -2.065 8.791 1.00 96.19 248 LEU A C 1
ATOM 1941 O O . LEU A 1 248 ? -15.732 -2.970 8.637 1.00 96.19 248 LEU A O 1
ATOM 1945 N N . GLU A 1 249 ? -14.854 -1.343 9.916 1.00 95.44 249 GLU A N 1
ATOM 1946 C CA . GLU A 1 249 ? -15.655 -1.592 11.128 1.00 95.44 249 GLU A CA 1
ATOM 1947 C C . GLU A 1 249 ? -15.445 -2.995 11.740 1.00 95.44 249 GLU A C 1
ATOM 1949 O O . GLU A 1 249 ? -16.218 -3.455 12.577 1.00 95.44 249 GLU A O 1
ATOM 1954 N N . ASP A 1 250 ? -14.335 -3.651 11.398 1.00 95.94 250 ASP A N 1
ATOM 1955 C CA . ASP A 1 250 ? -13.901 -4.921 11.974 1.00 95.94 250 ASP A CA 1
ATOM 1956 C C . ASP A 1 250 ? -13.120 -4.663 13.271 1.00 95.94 250 ASP A C 1
ATOM 1958 O O . ASP A 1 250 ? -11.884 -4.681 13.340 1.00 95.94 250 ASP A O 1
ATOM 1962 N N . PHE A 1 251 ? -13.864 -4.315 14.322 1.00 96.19 251 PHE A N 1
ATOM 1963 C CA . PHE A 1 251 ? -13.278 -3.865 15.584 1.00 96.19 251 PHE A CA 1
ATOM 1964 C C . PHE A 1 251 ? -12.515 -4.969 16.324 1.00 96.19 251 PHE A C 1
ATOM 1966 O O . PHE A 1 251 ? -11.575 -4.664 17.061 1.00 96.19 251 PHE A O 1
ATOM 1973 N N . ALA A 1 252 ? -12.899 -6.236 16.147 1.00 95.69 252 ALA A N 1
ATOM 1974 C CA . ALA A 1 252 ? -12.257 -7.365 16.814 1.00 95.69 252 ALA A CA 1
ATOM 1975 C C . ALA A 1 252 ? -10.824 -7.554 16.304 1.00 95.69 252 ALA A C 1
ATOM 1977 O O . ALA A 1 252 ? -9.877 -7.547 17.096 1.00 95.69 252 ALA A O 1
ATOM 1978 N N . GLU A 1 253 ? -10.650 -7.632 14.986 1.00 96.12 253 GLU A N 1
ATOM 1979 C CA . GLU A 1 253 ? -9.324 -7.741 14.388 1.00 96.12 253 GLU A CA 1
ATOM 1980 C C . GLU A 1 253 ? -8.500 -6.461 14.570 1.00 96.12 253 GLU A C 1
ATOM 1982 O O . GLU A 1 253 ? -7.299 -6.534 14.835 1.00 96.12 253 GLU A O 1
ATOM 1987 N N . ALA A 1 254 ? -9.133 -5.281 14.515 1.00 97.25 254 ALA A N 1
ATOM 1988 C CA . ALA A 1 254 ? -8.437 -4.021 14.769 1.00 97.25 254 ALA A CA 1
ATOM 1989 C C . ALA A 1 254 ? -7.804 -3.989 16.172 1.00 97.25 254 ALA A C 1
ATOM 1991 O O . ALA A 1 254 ? -6.652 -3.572 16.320 1.00 97.25 254 ALA A O 1
ATOM 1992 N N . ARG A 1 255 ? -8.518 -4.475 17.203 1.00 96.75 255 ARG A N 1
ATOM 1993 C CA . ARG A 1 255 ? -7.971 -4.602 18.567 1.00 96.75 255 ARG A CA 1
ATOM 1994 C C . ARG A 1 255 ? -6.778 -5.545 18.614 1.00 96.75 255 ARG A C 1
ATOM 1996 O O . ARG A 1 255 ? -5.781 -5.200 19.241 1.00 96.75 255 ARG A O 1
ATOM 2003 N N . GLN A 1 256 ? -6.861 -6.701 17.956 1.00 96.94 256 GLN A N 1
ATOM 2004 C CA . GLN A 1 256 ? -5.753 -7.660 17.923 1.00 96.94 256 GLN A CA 1
ATOM 2005 C C . GLN A 1 256 ? -4.518 -7.062 17.243 1.00 96.94 256 GLN A C 1
ATOM 2007 O O . GLN A 1 256 ? -3.419 -7.132 17.790 1.00 96.94 256 GLN A O 1
ATOM 2012 N N . ALA A 1 257 ? -4.699 -6.406 16.095 1.00 97.00 257 ALA A N 1
ATOM 2013 C CA . ALA A 1 257 ? -3.606 -5.809 15.341 1.00 97.00 257 ALA A CA 1
ATOM 2014 C C . ALA A 1 257 ? -2.905 -4.681 16.118 1.00 97.00 257 ALA A C 1
ATOM 2016 O O . ALA A 1 257 ? -1.679 -4.675 16.222 1.00 97.00 257 ALA A O 1
ATOM 2017 N N . PHE A 1 258 ? -3.652 -3.754 16.730 1.00 97.62 258 PHE A N 1
ATOM 2018 C CA . PHE A 1 258 ? -3.041 -2.721 17.576 1.00 97.62 258 PHE A CA 1
ATOM 2019 C C . PHE A 1 258 ? -2.494 -3.275 18.899 1.00 97.62 258 PHE A C 1
ATOM 2021 O O . PHE A 1 258 ? -1.508 -2.748 19.410 1.00 97.62 258 PHE A O 1
ATOM 2028 N N . GLY A 1 259 ? -3.080 -4.352 19.432 1.00 96.31 259 GLY A N 1
ATOM 2029 C CA . GLY A 1 259 ? -2.528 -5.100 20.561 1.00 96.31 259 GLY A CA 1
ATOM 2030 C C . GLY A 1 259 ? -1.134 -5.639 20.246 1.00 96.31 259 GLY A C 1
ATOM 2031 O O . GLY A 1 259 ? -0.200 -5.378 20.997 1.00 96.31 259 GLY A O 1
ATOM 2032 N N . LYS A 1 260 ? -0.954 -6.260 19.072 1.00 96.81 260 LYS A N 1
ATOM 2033 C CA . LYS A 1 260 ? 0.362 -6.706 18.582 1.00 96.81 260 LYS A CA 1
ATOM 2034 C C . LYS A 1 260 ? 1.360 -5.558 18.436 1.00 96.81 260 LYS A C 1
ATOM 2036 O O . LYS A 1 260 ? 2.526 -5.716 18.781 1.00 96.81 260 LYS A O 1
ATOM 2041 N N . VAL A 1 261 ? 0.914 -4.379 17.997 1.00 97.25 261 VAL A N 1
ATOM 2042 C CA . VAL A 1 261 ? 1.775 -3.182 17.974 1.00 97.25 261 VAL A CA 1
ATOM 2043 C C . VAL A 1 261 ? 2.260 -2.812 19.377 1.00 97.25 261 VAL A C 1
ATOM 2045 O O . VAL A 1 261 ? 3.422 -2.450 19.520 1.00 97.25 261 VAL A O 1
ATOM 2048 N N . LEU A 1 262 ? 1.411 -2.908 20.402 1.00 96.12 262 LEU A N 1
ATOM 2049 C CA . LEU A 1 262 ? 1.802 -2.626 21.787 1.00 96.12 262 LEU A CA 1
ATOM 2050 C C . LEU A 1 262 ? 2.650 -3.734 22.415 1.00 96.12 262 LEU A C 1
ATOM 2052 O O . LEU 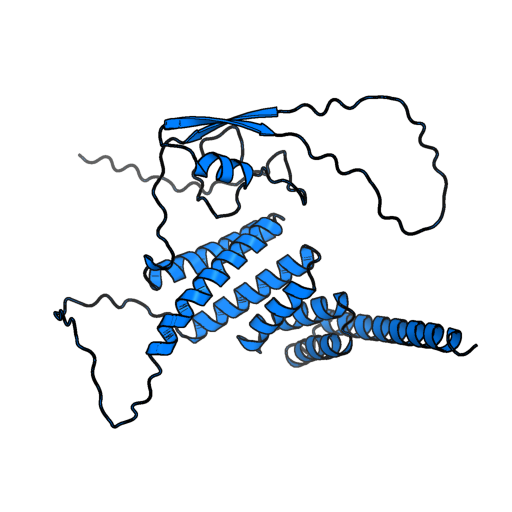A 1 262 ? 3.493 -3.429 23.248 1.00 96.12 262 LEU A O 1
ATOM 2056 N N . GLU A 1 263 ? 2.481 -4.992 22.010 1.00 96.00 263 GLU A N 1
ATOM 2057 C CA . GLU A 1 263 ? 3.394 -6.072 22.409 1.00 96.00 263 GLU A CA 1
ATOM 2058 C C . GLU A 1 263 ? 4.812 -5.817 21.876 1.00 96.00 263 GLU A C 1
ATOM 2060 O O . GLU A 1 263 ? 5.785 -5.943 22.615 1.00 96.00 263 GLU A O 1
ATOM 2065 N N . LEU A 1 264 ? 4.929 -5.407 20.607 1.00 95.00 264 LEU A N 1
ATOM 2066 C CA . LEU A 1 264 ? 6.215 -5.103 19.972 1.00 95.00 264 LEU A CA 1
ATOM 2067 C C . LEU A 1 264 ? 6.791 -3.746 20.415 1.00 95.00 264 LEU A C 1
ATOM 2069 O O . LEU A 1 264 ? 8.006 -3.577 20.494 1.00 95.00 264 LEU A O 1
ATOM 2073 N N . GLN A 1 265 ? 5.930 -2.760 20.677 1.00 94.56 265 GLN A N 1
ATOM 2074 C CA . GLN A 1 265 ? 6.290 -1.406 21.107 1.00 94.56 265 GLN A CA 1
ATOM 2075 C C . GLN A 1 265 ? 5.349 -0.910 22.222 1.00 94.56 265 GLN A C 1
ATOM 2077 O O . GLN A 1 265 ? 4.430 -0.123 21.958 1.00 94.56 265 GLN A O 1
ATOM 2082 N N . PRO A 1 266 ? 5.612 -1.283 23.490 1.00 92.50 266 PRO A N 1
ATOM 2083 C CA . PRO A 1 266 ? 4.746 -0.939 24.627 1.00 92.50 266 PRO A CA 1
ATOM 2084 C C . PRO A 1 266 ? 4.527 0.568 24.835 1.00 92.50 266 PRO A C 1
ATOM 2086 O O . PRO A 1 266 ? 3.481 0.993 25.325 1.00 92.50 266 PRO A O 1
ATOM 2089 N N . GLY A 1 267 ? 5.494 1.394 24.422 1.00 91.75 267 GLY A N 1
ATOM 2090 C CA . GLY A 1 267 ? 5.444 2.856 24.527 1.00 91.75 267 GLY A CA 1
ATOM 2091 C C . GLY A 1 267 ? 4.753 3.577 23.363 1.00 91.75 267 GLY A C 1
ATOM 2092 O O . GLY A 1 267 ? 4.810 4.804 23.293 1.00 91.75 267 GLY A O 1
ATOM 2093 N N . SER A 1 268 ? 4.134 2.863 22.417 1.00 93.50 268 SER A N 1
ATOM 2094 C CA . SER A 1 268 ? 3.537 3.492 21.234 1.00 93.50 268 SER A CA 1
ATOM 2095 C C . SER A 1 268 ? 2.237 4.235 21.568 1.00 93.50 268 SER A C 1
ATOM 2097 O O . SER A 1 268 ? 1.143 3.665 21.558 1.00 93.50 268 SER A O 1
ATOM 2099 N N . ALA A 1 269 ? 2.338 5.548 21.806 1.00 94.50 269 ALA A N 1
ATOM 2100 C CA . ALA A 1 269 ? 1.182 6.419 22.047 1.00 94.50 269 ALA A CA 1
ATOM 2101 C C . ALA A 1 269 ? 0.158 6.366 20.897 1.00 94.50 269 ALA A C 1
ATOM 2103 O O . ALA A 1 269 ? -1.051 6.382 21.129 1.00 94.50 269 ALA A O 1
ATOM 2104 N N . SER A 1 270 ? 0.635 6.234 19.654 1.00 93.19 270 SER A N 1
ATOM 2105 C CA . SER A 1 270 ? -0.223 6.100 18.471 1.00 93.19 270 SER A CA 1
ATOM 2106 C C . SER A 1 270 ? -1.105 4.852 18.545 1.00 93.19 270 SER A C 1
ATOM 2108 O O . SER A 1 270 ? -2.301 4.933 18.279 1.00 93.19 270 SER A O 1
ATOM 2110 N N . ALA A 1 271 ? -0.549 3.710 18.961 1.00 93.06 271 ALA A N 1
ATOM 2111 C CA . ALA A 1 271 ? -1.306 2.466 19.090 1.00 93.06 271 ALA A CA 1
ATOM 2112 C C . ALA A 1 271 ? -2.270 2.485 20.284 1.00 93.06 271 ALA A C 1
ATOM 2114 O O . ALA A 1 271 ? -3.402 2.018 20.160 1.00 93.06 271 ALA A O 1
ATOM 2115 N N . GLN A 1 272 ? -1.882 3.096 21.409 1.00 95.44 272 GLN A N 1
ATOM 2116 C CA . GLN A 1 272 ? -2.790 3.288 22.547 1.00 95.44 272 GLN A CA 1
ATOM 2117 C C . GLN A 1 272 ? -3.992 4.167 22.172 1.00 95.44 272 GLN A C 1
ATOM 2119 O O . GLN A 1 272 ? -5.134 3.845 22.507 1.00 95.44 272 GLN A O 1
ATOM 2124 N N . ASN A 1 273 ? -3.754 5.261 21.443 1.00 96.38 273 ASN A N 1
ATOM 2125 C CA . ASN A 1 273 ? -4.818 6.137 20.955 1.00 96.38 273 ASN A CA 1
ATOM 2126 C C . ASN A 1 273 ? -5.709 5.427 19.929 1.00 96.38 273 ASN A C 1
ATOM 2128 O O . ASN A 1 273 ? -6.933 5.542 20.004 1.00 96.38 273 ASN A O 1
ATOM 2132 N N . ALA A 1 274 ? -5.118 4.642 19.025 1.00 95.00 274 ALA A N 1
ATOM 2133 C CA . ALA A 1 274 ? -5.868 3.843 18.066 1.00 95.00 274 ALA A CA 1
ATOM 2134 C C . ALA A 1 274 ? -6.761 2.796 18.759 1.00 95.00 274 ALA A C 1
ATOM 2136 O O . ALA A 1 274 ? -7.933 2.679 18.414 1.00 95.00 274 ALA A O 1
ATOM 2137 N N . LEU A 1 275 ? -6.279 2.105 19.800 1.00 94.94 275 LEU A N 1
ATOM 2138 C CA . LEU A 1 275 ? -7.107 1.180 20.587 1.00 94.94 275 LEU A CA 1
ATOM 2139 C C . LEU A 1 275 ? -8.268 1.876 21.297 1.00 94.94 275 LEU A C 1
ATOM 2141 O O . LEU A 1 275 ? -9.389 1.366 21.282 1.00 94.94 275 LEU A O 1
ATOM 2145 N N . LYS A 1 276 ? -8.030 3.050 21.894 1.00 95.88 276 LYS A N 1
ATOM 2146 C CA . LYS A 1 276 ? -9.112 3.859 22.480 1.00 95.88 276 LYS A CA 1
ATOM 2147 C C . LYS A 1 276 ? -10.162 4.197 21.422 1.00 95.88 276 LYS A C 1
ATOM 2149 O O . LYS A 1 276 ? -11.348 4.008 21.669 1.00 95.88 276 LYS A O 1
ATOM 2154 N N . GLN A 1 277 ? -9.730 4.617 20.232 1.00 96.19 277 GLN A N 1
ATOM 2155 C CA . GLN A 1 277 ? -10.625 4.914 19.115 1.00 96.19 277 GLN A CA 1
ATOM 2156 C C . GLN A 1 277 ? -11.438 3.687 18.676 1.00 96.19 277 GLN A C 1
ATOM 2158 O O . GLN A 1 277 ? -12.648 3.803 18.480 1.00 96.19 277 GLN A O 1
ATOM 2163 N N . VAL A 1 278 ? -10.804 2.516 18.560 1.00 96.69 278 VAL A N 1
ATOM 2164 C CA . VAL A 1 278 ? -11.478 1.248 18.231 1.00 96.69 278 VAL A CA 1
ATOM 2165 C C . VAL A 1 278 ? -12.534 0.910 19.282 1.00 96.69 278 VAL A C 1
ATOM 2167 O O . VAL A 1 278 ? -13.654 0.552 18.933 1.00 96.69 278 VAL A O 1
ATOM 2170 N N . ASN A 1 279 ? -12.216 1.058 20.569 1.00 94.88 279 ASN A N 1
ATOM 2171 C CA . ASN A 1 279 ? -13.146 0.763 21.660 1.00 94.88 279 ASN A CA 1
ATOM 2172 C C . ASN A 1 279 ? -14.355 1.701 21.670 1.00 94.88 279 ASN A C 1
ATOM 2174 O O . ASN A 1 279 ? -15.482 1.233 21.835 1.00 94.88 279 ASN A O 1
ATOM 2178 N N . THR A 1 280 ? -14.135 2.999 21.454 1.00 96.50 280 THR A N 1
ATOM 2179 C CA . THR A 1 280 ? -15.220 3.979 21.345 1.00 96.50 280 THR A CA 1
ATOM 2180 C C . THR A 1 280 ? -16.127 3.660 20.159 1.00 96.50 280 THR A C 1
ATOM 2182 O O . THR A 1 280 ? -17.337 3.539 20.342 1.00 96.50 280 THR A O 1
ATOM 2185 N N . LYS A 1 281 ? -15.558 3.428 18.965 1.00 94.75 281 LYS A N 1
ATOM 2186 C CA . LYS A 1 281 ? -16.343 3.090 17.767 1.00 94.75 281 LYS A CA 1
ATOM 2187 C C . LYS A 1 281 ? -17.100 1.769 17.901 1.00 94.75 281 LYS A C 1
ATOM 2189 O O . LYS A 1 281 ? -18.260 1.711 17.511 1.00 94.75 281 LYS A O 1
ATOM 2194 N N . ALA A 1 282 ? -16.489 0.746 18.499 1.00 94.88 282 ALA A N 1
ATOM 2195 C CA . ALA A 1 282 ? -17.153 -0.528 18.764 1.00 94.88 282 ALA A CA 1
ATOM 2196 C C . ALA A 1 282 ? -18.372 -0.343 19.679 1.00 94.88 282 ALA A C 1
ATOM 2198 O O . ALA A 1 282 ? -19.469 -0.777 19.347 1.00 94.88 282 ALA A O 1
ATOM 2199 N N . LYS A 1 283 ? -18.214 0.401 20.784 1.00 94.75 283 LYS A N 1
ATOM 2200 C CA . LYS A 1 283 ? -19.322 0.701 21.702 1.00 94.75 283 LYS A CA 1
ATOM 2201 C C . LYS A 1 283 ? -20.443 1.482 21.012 1.00 94.75 283 LYS A C 1
ATOM 2203 O O . LYS A 1 283 ? -21.621 1.236 21.262 1.00 94.75 283 LYS A O 1
ATOM 2208 N N . GLU A 1 284 ? -20.101 2.441 20.155 1.00 94.31 284 GLU A N 1
ATOM 2209 C CA . GLU A 1 284 ? -21.087 3.177 19.359 1.00 94.31 284 GLU A CA 1
ATOM 2210 C C . GLU A 1 284 ? -21.823 2.280 18.359 1.00 94.31 284 GLU A C 1
ATOM 2212 O O . GLU A 1 284 ? -23.036 2.428 18.199 1.00 94.31 284 GLU A O 1
ATOM 2217 N N . PHE A 1 285 ? -21.112 1.363 17.701 1.00 92.88 285 PHE A N 1
ATOM 2218 C CA . PHE A 1 285 ? -21.688 0.396 16.773 1.00 92.88 285 PHE A CA 1
ATOM 2219 C C . PHE A 1 285 ? -22.662 -0.547 17.486 1.00 92.88 285 PHE A C 1
ATOM 2221 O O . PHE A 1 285 ? -23.815 -0.650 17.066 1.00 92.88 285 PHE A O 1
ATOM 2228 N N . ASP A 1 286 ? -22.260 -1.124 18.621 1.00 93.38 286 ASP A N 1
ATOM 2229 C CA . ASP A 1 286 ? -23.102 -2.007 19.437 1.00 93.38 286 ASP A CA 1
ATOM 2230 C C . ASP A 1 286 ? -24.362 -1.283 19.932 1.00 93.38 286 ASP A C 1
ATOM 2232 O O . ASP A 1 286 ? -25.477 -1.793 19.817 1.00 93.38 286 ASP A O 1
ATOM 2236 N N . ASN A 1 287 ? -24.218 -0.040 20.405 1.00 94.12 287 ASN A N 1
ATOM 2237 C CA . ASN A 1 287 ? -25.353 0.787 20.819 1.00 94.12 287 ASN A CA 1
ATOM 2238 C C . ASN A 1 287 ? -26.316 1.081 19.656 1.00 94.12 287 ASN A C 1
ATOM 2240 O O . ASN A 1 287 ? -27.537 1.072 19.838 1.00 94.12 287 ASN A O 1
ATOM 2244 N N . LYS A 1 288 ? -25.792 1.372 18.458 1.00 92.75 288 LYS A N 1
ATOM 2245 C CA . LYS A 1 288 ? -26.609 1.591 17.252 1.00 92.75 288 LYS A CA 1
ATOM 2246 C C . LYS A 1 288 ? -27.328 0.309 16.840 1.00 92.75 288 LYS A C 1
ATOM 2248 O O . LYS A 1 288 ? -28.508 0.375 16.495 1.00 92.75 288 LYS A O 1
ATOM 2253 N N . LEU A 1 289 ? -26.646 -0.832 16.898 1.00 91.75 289 LEU A N 1
ATOM 2254 C CA . LEU A 1 289 ? -27.217 -2.137 16.585 1.00 91.75 289 LEU A CA 1
ATOM 2255 C C . LEU A 1 289 ? -28.337 -2.494 17.570 1.00 91.75 289 LEU A C 1
ATOM 2257 O O . LEU A 1 289 ? -29.443 -2.804 17.136 1.00 91.75 289 LEU A O 1
ATOM 2261 N N . GLY A 1 290 ? -28.106 -2.326 18.876 1.00 92.81 290 GLY A N 1
ATOM 2262 C CA . GLY A 1 290 ? -29.118 -2.537 19.913 1.00 92.81 290 GLY A CA 1
ATOM 2263 C C . GLY A 1 290 ? -30.373 -1.682 19.708 1.00 92.81 290 GLY A C 1
ATOM 2264 O O . GLY A 1 290 ? -31.484 -2.204 19.755 1.00 92.81 290 GLY A O 1
ATOM 2265 N N . LYS A 1 291 ? -30.213 -0.392 19.373 1.00 93.50 291 LYS A N 1
ATOM 2266 C CA . LYS A 1 291 ? -31.339 0.508 19.043 1.00 93.50 291 LYS A CA 1
ATOM 2267 C C . LYS A 1 291 ? -32.101 0.107 17.775 1.00 93.50 291 LYS A C 1
ATOM 2269 O O . LYS A 1 291 ? -33.289 0.400 17.663 1.00 93.50 291 LYS A O 1
ATOM 2274 N N . ARG A 1 292 ? -31.426 -0.478 16.779 1.00 92.81 292 ARG A N 1
ATOM 2275 C CA . ARG A 1 292 ? -32.076 -0.967 15.550 1.00 92.81 292 ARG A CA 1
ATOM 2276 C C . ARG A 1 292 ? -32.876 -2.232 15.833 1.00 92.81 292 ARG A C 1
ATOM 2278 O O . ARG A 1 292 ? -34.028 -2.307 15.426 1.00 92.81 292 ARG A O 1
ATOM 2285 N N . LEU A 1 293 ? -32.292 -3.166 16.580 1.00 92.50 293 LEU A N 1
ATOM 2286 C CA . LEU A 1 293 ? -32.957 -4.400 16.988 1.00 92.50 293 LEU A CA 1
ATOM 2287 C C . LEU A 1 293 ? -34.178 -4.112 17.864 1.00 92.50 293 LEU A C 1
ATOM 2289 O O . LEU A 1 293 ? -35.245 -4.648 17.594 1.00 92.50 293 LEU A O 1
ATOM 2293 N N . SER A 1 294 ? -34.083 -3.196 18.833 1.00 91.62 294 SER A N 1
ATOM 2294 C CA . SER A 1 294 ? -35.229 -2.849 19.686 1.00 91.62 294 SER A CA 1
ATOM 2295 C C . SER A 1 294 ? -36.424 -2.282 18.911 1.00 91.62 294 SER A C 1
ATOM 2297 O O . SER A 1 294 ? -37.549 -2.419 19.365 1.00 91.62 294 SER A O 1
ATOM 2299 N N . LYS A 1 295 ? -36.201 -1.652 17.748 1.00 90.88 295 LYS A N 1
ATOM 2300 C CA . LYS A 1 295 ? -37.269 -1.140 16.870 1.00 90.88 295 LYS A CA 1
ATOM 2301 C C . LYS A 1 295 ? -37.913 -2.212 15.984 1.00 90.88 295 LYS A C 1
ATOM 2303 O O . LYS A 1 295 ? -38.942 -1.929 15.395 1.00 90.88 295 LYS A O 1
ATOM 2308 N N . MET A 1 296 ? -37.299 -3.388 15.841 1.00 86.50 296 MET A N 1
ATOM 2309 C CA . MET A 1 296 ? -37.850 -4.498 15.048 1.00 86.50 296 MET A CA 1
ATOM 2310 C C . MET A 1 296 ? -38.824 -5.377 15.845 1.00 86.50 296 MET A C 1
ATOM 2312 O O . MET A 1 296 ? -39.583 -6.127 15.244 1.00 86.50 296 MET A O 1
ATOM 2316 N N . PHE A 1 297 ? -38.784 -5.306 17.179 1.00 83.44 297 PHE A N 1
ATOM 2317 C CA . PHE A 1 297 ? -39.631 -6.092 18.087 1.00 83.44 297 PHE A CA 1
ATOM 2318 C C . PHE A 1 297 ? -40.780 -5.277 18.713 1.00 83.44 297 PHE A C 1
ATOM 2320 O O . PHE A 1 297 ? -41.413 -5.748 19.657 1.00 83.44 297 PHE A O 1
ATOM 2327 N N . ILE A 1 298 ? -41.022 -4.061 18.210 1.00 65.31 298 ILE A N 1
ATOM 2328 C CA . ILE A 1 298 ? -42.165 -3.189 18.534 1.00 65.31 298 ILE A CA 1
ATOM 2329 C C . ILE A 1 298 ? -43.012 -3.079 17.271 1.00 65.31 298 ILE A C 1
ATOM 2331 O O . ILE A 1 298 ? -44.248 -3.196 17.390 1.00 65.31 298 ILE A O 1
#

Secondary structure (DSSP, 8-state):
--------------PPPSS--BTTB---S-TTS-----TTS-S-HHHHHHHTTPPTT-EEEEEE------------------------------EEEEEE-----PPPPTTTS-HHHHHHHHHHHHHHHHHHHHTT-HHHHHHHHHHHHHHHHHHHHHHTTS---------------------------PPPHHHHHHHHHHHHHHHHHHHHHTT-HHHHHHHHHHHHHH-TT-HHHHHHHHHHHHHTT-HHHHHHHHHHHHHH-TT-HHHHHHHHHHHHHHHHHHHHHHHHHHTT--